Protein 3BOD (pdb70)

Organism: Mus musculus (NCBI:txid10090)

B-factor: mean 16.35, std 6.34, range [7.25, 46.88]

InterPro domains:
  IPR000152 EGF-type aspartate/asparagine hydroxylation site [PS00010] (698-709)
  IPR000742 EGF-like domain [PF00008] (687-714)
  IPR000742 EGF-like domain [PS50026] (219-256)
  IPR000742 EGF-like domain [PS50026] (683-720)
  IPR000742 EGF-like domain [PS50026] (1090-1127)
  IPR000742 EGF-like domain [SM00181] (216-256)
  IPR000742 EGF-like domain [SM00181] (686-720)
  IPR000742 EGF-like domain [SM00181] (1093-1127)
  IPR001791 Laminin G domain [PF02210] (58-191)
  IPR001791 Laminin G domain [PF02210] (312-452)
  IPR001791 Laminin G domain [PF02210] (515-659)
  IPR001791 Laminin G domain [PF02210] (753-883)
  IPR001791 Laminin G domain [PF02210] (940-1068)
  IPR001791 Laminin G domain [PF02210] (1163-1311)
  IPR001791 Laminin G domain [PS50025] (30-217)
  IPR001791 Laminin G domain [PS50025] (283-480)
  IPR001791 Laminin G domain [PS50025] (487-679)
  IPR001791 Laminin G domain [PS50025] (725-898)
  IPR001791 Laminin G domain [PS50025] (912-1087)
  IPR001791 Laminin G domain [PS50025] (1133-1331)

Structure (mmCIF, N/CA/C/O backbone):
data_3BOD
#
_entry.id   3BOD
#
_cell.length_a   44.997
_cell.length_b   49.137
_cell.length_c   63.556
_cell.angle_alpha   90.000
_cell.angle_beta   90.000
_cell.angle_gamma   90.000
#
_symmetry.space_group_name_H-M   'P 21 21 21'
#
loop_
_entity.id
_entity.type
_entity.pdbx_description
1 polymer Neurexin-1-alpha
2 non-polymer 'CALCIUM ION'
3 water water
#
loop_
_atom_site.group_PDB
_atom_site.id
_atom_site.type_symbol
_atom_site.label_atom_id
_atom_site.label_alt_id
_atom_site.label_comp_id
_atom_site.label_asym_id
_atom_site.label_entity_id
_atom_site.label_seq_id
_atom_site.pdbx_PDB_ins_code
_atom_site.Cartn_x
_atom_site.Cartn_y
_atom_site.Cartn_z
_atom_site.occupancy
_atom_site.B_iso_or_equiv
_atom_site.auth_seq_id
_atom_site.auth_comp_id
_atom_site.auth_asym_id
_atom_site.auth_atom_id
_atom_site.pdbx_PDB_model_num
ATOM 1 N N . ALA A 1 1 ? 4.566 -18.932 5.090 1.00 26.62 81 ALA A N 1
ATOM 2 C CA . ALA A 1 1 ? 5.234 -17.603 5.058 1.00 25.99 81 ALA A CA 1
ATOM 3 C C . ALA A 1 1 ? 5.288 -16.985 3.648 1.00 25.30 81 ALA A C 1
ATOM 4 O O . ALA A 1 1 ? 4.504 -17.377 2.782 1.00 25.26 81 ALA A O 1
ATOM 6 N N . PRO A 1 2 ? 6.205 -16.025 3.418 1.00 24.97 82 PRO A N 1
ATOM 7 C CA . PRO A 1 2 ? 6.137 -15.259 2.184 1.00 24.53 82 PRO A CA 1
ATOM 8 C C . PRO A 1 2 ? 6.397 -16.031 0.892 1.00 23.25 82 PRO A C 1
ATOM 9 O O . PRO A 1 2 ? 7.142 -17.013 0.875 1.00 22.96 82 PRO A O 1
ATOM 13 N N . LEU A 1 3 ? 5.759 -15.560 -0.168 1.00 21.92 83 LEU A N 1
ATOM 14 C CA . LEU A 1 3 ? 5.964 -16.051 -1.508 1.00 20.45 83 LEU A CA 1
ATOM 15 C C . LEU A 1 3 ? 6.410 -14.851 -2.326 1.00 19.15 83 LEU A C 1
ATOM 16 O O . LEU A 1 3 ? 5.745 -13.817 -2.302 1.00 19.77 83 LEU A O 1
ATOM 21 N N . GLY A 1 4 ? 7.542 -14.960 -3.020 1.00 17.08 84 GLY A N 1
ATOM 22 C CA . GLY A 1 4 ? 7.964 -13.888 -3.907 1.00 15.58 84 GLY A CA 1
ATOM 23 C C . GLY A 1 4 ? 8.795 -12.862 -3.163 1.00 14.46 84 GLY A C 1
ATOM 24 O O . GLY A 1 4 ? 9.403 -13.163 -2.135 1.00 14.93 84 GLY A O 1
ATOM 25 N N . SER A 1 5 ? 8.797 -11.642 -3.683 1.00 14.10 85 SER A N 1
ATOM 26 C CA . SER A 1 5 ? 9.750 -10.633 -3.244 1.00 12.92 85 SER A CA 1
ATOM 27 C C . SER A 1 5 ? 9.505 -10.218 -1.808 1.00 13.20 85 SER A C 1
ATOM 28 O O . SER A 1 5 ? 8.353 -10.104 -1.344 1.00 12.70 85 SER A O 1
ATOM 31 N N . THR A 1 6 ? 10.605 -10.012 -1.102 1.00 12.43 86 THR A N 1
ATOM 32 C CA . THR A 1 6 ? 10.573 -9.492 0.254 1.00 12.41 86 THR A CA 1
ATOM 33 C C . THR A 1 6 ? 11.518 -8.313 0.311 1.00 12.57 86 THR A C 1
ATOM 34 O O . THR A 1 6 ? 12.635 -8.372 -0.222 1.00 12.68 86 THR A O 1
ATOM 38 N N . TYR A 1 7 ? 11.074 -7.251 0.968 1.00 11.99 87 TYR A N 1
ATOM 39 C CA . TYR A 1 7 ? 11.927 -6.089 1.184 1.00 11.95 87 TYR A CA 1
ATOM 40 C C . TYR A 1 7 ? 12.200 -5.912 2.652 1.00 13.29 87 TYR A C 1
ATOM 41 O O . TYR A 1 7 ? 11.298 -6.049 3.472 1.00 14.13 87 TYR A O 1
ATOM 50 N N . ILE A 1 8 ? 13.459 -5.619 2.989 1.00 13.76 88 ILE A N 1
ATOM 51 C CA . ILE A 1 8 ? 13.796 -5.279 4.352 1.00 13.94 88 ILE A CA 1
ATOM 52 C C . ILE A 1 8 ? 13.918 -3.755 4.507 1.00 13.75 88 ILE A C 1
ATOM 53 O O . ILE A 1 8 ? 14.579 -3.085 3.695 1.00 13.75 88 ILE A O 1
ATOM 58 N N . PHE A 1 9 ? 13.273 -3.242 5.548 1.00 13.18 89 PHE A N 1
ATOM 59 C CA . PHE A 1 9 ? 13.261 -1.828 5.894 1.00 13.40 89 PHE A CA 1
ATOM 60 C C . PHE A 1 9 ? 14.059 -1.652 7.169 1.00 14.96 89 PHE A C 1
ATOM 61 O O . PHE A 1 9 ? 13.731 -2.204 8.227 1.00 14.34 89 PHE A O 1
ATOM 69 N N . SER A 1 10 ? 15.134 -0.880 7.054 1.00 17.00 90 SER A N 1
ATOM 70 C CA . SER A 1 10 ? 16.089 -0.759 8.142 1.00 19.83 90 SER A CA 1
ATOM 71 C C . SER A 1 10 ? 15.924 0.576 8.868 1.00 20.12 90 SER A C 1
ATOM 72 O O . SER A 1 10 ? 15.201 1.460 8.402 1.00 20.95 90 SER A O 1
ATOM 75 N N . LYS A 1 11 ? 16.588 0.715 10.013 1.00 20.78 91 LYS A N 1
ATOM 76 C CA . LYS A 1 11 ? 16.484 1.899 10.855 1.00 20.36 91 LYS A CA 1
ATOM 77 C C . LYS A 1 11 ? 16.657 3.187 10.048 1.00 19.82 91 LYS A C 1
ATOM 78 O O . LYS A 1 11 ? 17.553 3.296 9.217 1.00 18.47 91 LYS A O 1
ATOM 84 N N . GLY A 1 12 ? 15.767 4.141 10.303 1.00 18.79 92 GLY A N 1
ATOM 85 C CA . GLY A 1 12 ? 15.766 5.429 9.629 1.00 18.88 92 GLY A CA 1
ATOM 86 C C . GLY A 1 12 ? 14.655 5.473 8.609 1.00 18.48 92 GLY A C 1
ATOM 87 O O . GLY A 1 12 ? 14.060 6.531 8.358 1.00 19.30 92 GLY A O 1
ATOM 88 N N . GLY A 1 13 ? 14.388 4.320 8.007 1.00 17.97 93 GLY A N 1
ATOM 89 C CA . GLY A 1 13 ? 13.222 4.179 7.141 1.00 17.05 93 GLY A CA 1
ATOM 90 C C . GLY A 1 13 ? 13.536 4.239 5.667 1.00 15.87 93 GLY A C 1
ATOM 91 O O . GLY A 1 13 ? 14.595 4.707 5.254 1.00 16.95 93 GLY A O 1
ATOM 92 N N . GLY A 1 14 ? 12.603 3.734 4.877 1.00 14.75 94 GLY A N 1
ATOM 93 C CA . GLY A 1 14 ? 12.643 3.825 3.418 1.00 13.67 94 GLY A CA 1
ATOM 94 C C . GLY A 1 14 ? 11.210 3.796 2.939 1.00 14.14 94 GLY A C 1
ATOM 95 O O . GLY A 1 14 ? 10.296 3.680 3.741 1.00 14.66 94 GLY A O 1
ATOM 96 N N . GLN A 1 15 ? 11.011 3.895 1.630 1.00 13.37 95 GLN A N 1
ATOM 97 C CA . GLN A 1 15 ? 9.664 3.961 1.094 1.00 13.33 95 GLN A CA 1
ATOM 98 C C . GLN A 1 15 ? 9.724 3.475 -0.342 1.00 12.89 95 GLN A C 1
ATOM 99 O O . GLN A 1 15 ? 10.606 3.880 -1.100 1.00 13.71 95 GLN A O 1
ATOM 105 N N . ILE A 1 16 ? 8.822 2.569 -0.688 1.00 11.93 96 ILE A N 1
ATOM 106 C CA . ILE A 1 16 ? 8.598 2.197 -2.080 1.00 10.64 96 ILE A CA 1
ATOM 107 C C . ILE A 1 16 ? 7.303 2.856 -2.498 1.00 10.71 96 ILE A C 1
ATOM 108 O O . ILE A 1 16 ? 6.311 2.792 -1.756 1.00 10.38 96 ILE A O 1
ATOM 113 N N . THR A 1 17 ? 7.309 3.490 -3.673 1.00 10.81 97 THR A N 1
ATOM 114 C CA . THR A 1 17 ? 6.114 4.133 -4.198 1.00 11.07 97 THR A CA 1
ATOM 115 C C . THR A 1 17 ? 5.741 3.554 -5.560 1.00 11.06 97 THR A C 1
ATOM 116 O O . THR A 1 17 ? 6.569 3.500 -6.471 1.00 11.65 97 THR A O 1
ATOM 120 N N . TYR A 1 18 ? 4.486 3.141 -5.690 1.00 10.16 98 TYR A N 1
ATOM 121 C CA . TYR A 1 18 ? 3.914 2.842 -6.993 1.00 11.13 98 TYR A CA 1
ATOM 122 C C . TYR A 1 18 ? 3.053 4.025 -7.391 1.00 11.13 98 TYR A C 1
ATOM 123 O O . TYR A 1 18 ? 2.151 4.424 -6.625 1.00 11.04 98 TYR A O 1
ATOM 132 N N . LYS A 1 19 ? 3.295 4.589 -8.576 1.00 11.16 99 LYS A N 1
ATOM 133 C CA . LYS A 1 19 ? 2.526 5.740 -9.017 1.00 10.54 99 LYS A CA 1
ATOM 134 C C . LYS A 1 19 ? 1.769 5.413 -10.305 1.00 10.81 99 LYS A C 1
ATOM 135 O O . LYS A 1 19 ? 2.380 5.091 -11.320 1.00 10.77 99 LYS A O 1
ATOM 141 N N . TRP A 1 20 ? 0.438 5.432 -10.276 1.00 10.82 100 TRP A N 1
ATOM 142 C CA . TRP A 1 20 ? -0.299 5.148 -11.523 1.00 11.67 100 TRP A CA 1
ATOM 143 C C . TRP A 1 20 ? -0.070 6.236 -12.570 1.00 12.24 100 TRP A C 1
ATOM 144 O O . TRP A 1 20 ? 0.229 7.367 -12.221 1.00 12.24 100 TRP A O 1
ATOM 155 N N . PRO A 1 21 ? -0.218 5.896 -13.870 1.00 13.23 101 PRO A N 1
ATOM 156 C CA . PRO A 1 21 ? -0.154 6.932 -14.899 1.00 14.09 101 PRO A CA 1
ATOM 157 C C . PRO A 1 21 ? -1.221 7.986 -14.605 1.00 14.31 101 PRO A C 1
ATOM 158 O O . PRO A 1 21 ? -2.351 7.628 -14.259 1.00 14.93 101 PRO A O 1
ATOM 162 N N . PRO A 1 22 ? -0.886 9.284 -14.750 1.00 15.36 102 PRO A N 1
ATOM 163 C CA . PRO A 1 22 ? -1.846 10.293 -14.305 1.00 15.32 102 PRO A CA 1
ATOM 164 C C . PRO A 1 22 ? -3.155 10.282 -15.077 1.00 15.32 102 PRO A C 1
ATOM 165 O O . PRO A 1 22 ? -4.174 10.71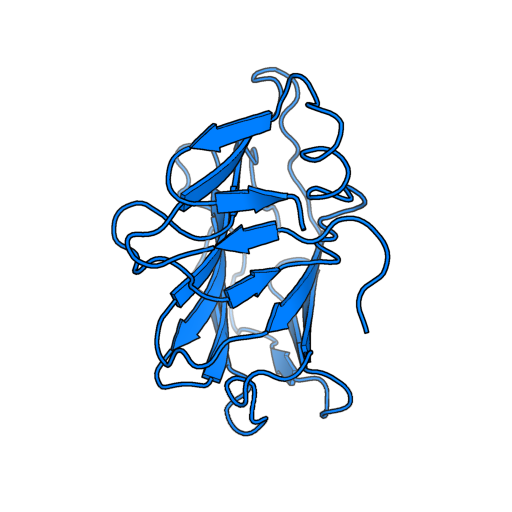7 -14.542 1.00 15.29 102 PRO A O 1
ATOM 169 N N . ASN A 1 23 ? -3.131 9.767 -16.308 1.00 15.01 103 ASN A N 1
ATOM 170 C CA . ASN A 1 23 ? -4.354 9.695 -17.113 1.00 14.86 103 ASN A CA 1
ATOM 171 C C . ASN A 1 23 ? -4.968 8.316 -17.110 1.00 14.74 103 ASN A C 1
ATOM 172 O O . ASN A 1 23 ? -5.829 8.011 -17.941 1.00 14.34 103 ASN A O 1
ATOM 177 N N . ASP A 1 24 ? -4.557 7.486 -16.146 1.00 13.83 104 ASP A N 1
ATOM 178 C CA . ASP A 1 24 ? -5.140 6.151 -16.021 1.00 13.77 104 ASP A CA 1
ATOM 179 C C . ASP A 1 24 ? -5.190 5.705 -14.550 1.00 13.13 104 ASP A C 1
ATOM 180 O O . ASP A 1 24 ? -4.801 4.565 -14.213 1.00 14.3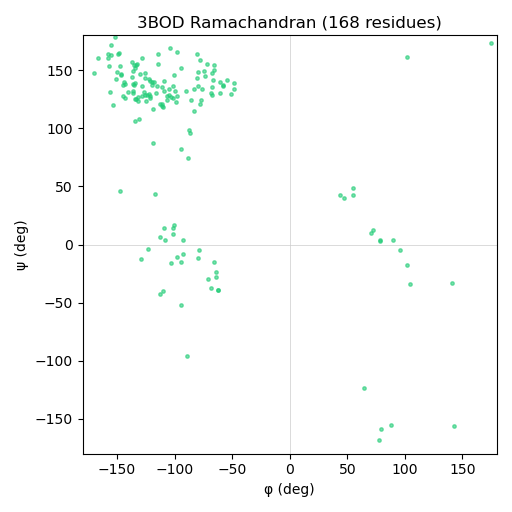3 104 ASP A O 1
ATOM 185 N N . ARG A 1 25 ? -5.651 6.613 -13.688 1.00 12.65 105 ARG A N 1
ATOM 186 C CA . ARG A 1 25 ? -5.783 6.314 -12.261 1.00 12.30 105 ARG A CA 1
ATOM 187 C C . ARG A 1 25 ? -7.089 5.586 -11.995 1.00 12.97 105 ARG A C 1
ATOM 188 O O . ARG A 1 25 ? -8.137 6.033 -12.474 1.00 13.55 105 ARG A O 1
ATOM 196 N N . PRO A 1 26 ? -7.045 4.496 -11.190 1.00 12.51 106 PRO A N 1
ATOM 197 C CA . PRO A 1 26 ? -8.279 3.752 -10.930 1.00 12.57 106 PRO A CA 1
ATOM 198 C C . PRO A 1 26 ? -9.181 4.390 -9.869 1.00 12.68 106 PRO A C 1
ATOM 199 O O . PRO A 1 26 ? -8.686 5.050 -8.961 1.00 11.48 106 PRO A O 1
ATOM 203 N N . SER A 1 27 ? -10.497 4.214 -10.021 1.00 12.91 107 SER A N 1
ATOM 204 C CA . SER A 1 27 ? -11.483 4.571 -8.992 1.00 13.24 107 SER A CA 1
ATOM 205 C C . SER A 1 27 ? -12.284 3.286 -8.788 1.00 13.75 107 SER A C 1
ATOM 206 O O . SER A 1 27 ? -12.665 2.625 -9.759 1.00 15.00 107 SER A O 1
ATOM 209 N N . THR A 1 28 ? -12.482 2.877 -7.536 1.00 12.24 108 THR A N 1
ATOM 210 C CA . THR A 1 28 ? -13.012 1.538 -7.292 1.00 11.76 108 THR A CA 1
ATOM 211 C C . THR A 1 28 ? -14.181 1.594 -6.328 1.00 11.65 108 THR A C 1
ATOM 212 O O . THR A 1 28 ? -14.198 2.428 -5.421 1.00 11.27 108 THR A O 1
ATOM 216 N N . ARG A 1 29 ? -15.144 0.693 -6.520 1.00 11.67 109 ARG A N 1
ATOM 217 C CA . ARG A 1 29 ? -16.289 0.580 -5.612 1.00 13.27 109 ARG A CA 1
ATOM 218 C C . ARG A 1 29 ? -16.014 -0.488 -4.546 1.00 12.69 109 ARG A C 1
ATOM 219 O O . ARG A 1 29 ? -16.711 -0.553 -3.522 1.00 13.94 109 ARG A O 1
ATOM 227 N N . ALA A 1 30 ? -14.991 -1.306 -4.793 1.00 12.55 110 ALA A N 1
ATOM 228 C CA . ALA A 1 30 ? -14.560 -2.340 -3.846 1.00 12.26 110 ALA A CA 1
ATOM 229 C C . ALA A 1 30 ? -13.055 -2.522 -3.925 1.00 12.23 110 ALA A C 1
ATOM 230 O O . ALA A 1 30 ? -12.447 -2.403 -5.005 1.00 11.59 110 ALA A O 1
ATOM 232 N N . ASP A 1 31 ? -12.448 -2.827 -2.775 1.00 10.80 111 ASP A N 1
ATOM 233 C CA . ASP A 1 31 ? -10.997 -2.959 -2.710 1.00 11.30 111 ASP A CA 1
ATOM 234 C C . ASP A 1 31 ? -10.609 -4.213 -1.942 1.00 10.47 111 ASP A C 1
ATOM 235 O O . ASP A 1 31 ? -11.343 -4.676 -1.068 1.00 10.65 111 ASP A O 1
ATOM 240 N N . ARG A 1 32 ? -9.447 -4.747 -2.288 1.00 10.70 112 ARG A N 1
ATOM 241 C CA . ARG A 1 32 ? -8.823 -5.805 -1.506 1.00 11.12 112 ARG A CA 1
ATOM 242 C C . ARG A 1 32 ? -7.366 -5.436 -1.336 1.00 11.42 112 ARG A C 1
ATOM 243 O O . ARG A 1 32 ? -6.661 -5.200 -2.327 1.00 10.39 112 ARG A O 1
ATOM 251 N N . LEU A 1 33 ? -6.925 -5.393 -0.081 1.00 10.36 113 LEU A N 1
ATOM 252 C CA . LEU A 1 33 ? -5.528 -5.083 0.249 1.00 10.75 113 LEU A CA 1
ATOM 253 C C . LEU A 1 33 ? -5.017 -6.120 1.238 1.00 11.06 113 LEU A C 1
ATOM 254 O O . LEU A 1 33 ? -5.610 -6.303 2.302 1.00 11.56 113 LEU A O 1
ATOM 259 N N . ALA A 1 34 ? -3.889 -6.757 0.930 1.00 9.90 114 ALA A N 1
ATOM 260 C CA . ALA A 1 34 ? -3.289 -7.702 1.872 1.00 9.74 114 ALA A CA 1
ATOM 261 C C . ALA A 1 34 ? -1.801 -7.449 1.898 1.00 9.79 114 ALA A C 1
ATOM 262 O O . ALA A 1 34 ? -1.243 -7.022 0.901 1.00 9.96 114 ALA A O 1
ATOM 264 N N . ILE A 1 35 ? -1.161 -7.696 3.035 1.00 9.81 115 ILE A N 1
ATOM 265 C CA . ILE A 1 35 ? 0.312 -7.667 3.066 1.00 9.60 115 ILE A CA 1
ATOM 266 C C . ILE A 1 35 ? 0.821 -8.632 4.128 1.00 9.75 115 ILE A C 1
ATOM 267 O O . ILE A 1 35 ? 0.156 -8.861 5.146 1.00 9.41 115 ILE A O 1
ATOM 272 N N . GLY A 1 36 ? 1.990 -9.202 3.865 1.00 9.15 116 GLY A N 1
ATOM 273 C CA . GLY A 1 36 ? 2.708 -10.014 4.840 1.00 9.49 116 GLY A CA 1
ATOM 274 C C . GLY A 1 36 ? 3.823 -9.183 5.470 1.00 10.29 116 GLY A C 1
ATOM 275 O O . GLY A 1 36 ? 4.446 -8.339 4.813 1.00 9.53 116 GLY A O 1
ATOM 276 N N . PHE A 1 37 ? 4.100 -9.423 6.735 1.00 10.33 117 PHE A N 1
ATOM 277 C CA . PHE A 1 37 ? 5.092 -8.589 7.409 1.00 10.87 117 PHE A CA 1
ATOM 278 C C . PHE A 1 37 ? 5.708 -9.279 8.615 1.00 11.31 117 PHE A C 1
ATOM 279 O O . PHE A 1 37 ? 5.085 -10.142 9.211 1.00 12.30 117 PHE A O 1
ATOM 287 N N . SER A 1 38 ? 6.939 -8.885 8.954 1.00 11.87 118 SER A N 1
ATOM 288 C CA . SER A 1 38 ? 7.518 -9.255 10.244 1.00 12.24 118 SER A CA 1
ATOM 289 C C . SER A 1 38 ? 8.167 -8.022 10.838 1.00 11.84 118 SER A C 1
ATOM 290 O O . SER A 1 38 ? 8.802 -7.240 10.121 1.00 12.62 118 SER A O 1
ATOM 293 N N . THR A 1 39 ? 8.001 -7.829 12.139 1.00 12.12 119 THR A N 1
ATOM 294 C CA . THR A 1 39 ? 8.481 -6.607 12.774 1.00 12.60 119 THR A CA 1
ATOM 295 C C . THR A 1 39 ? 8.467 -6.770 14.289 1.00 13.41 119 THR A C 1
ATOM 296 O O . THR A 1 39 ? 7.785 -7.660 14.809 1.00 13.60 119 THR A O 1
ATOM 300 N N . VAL A 1 40 ? 9.234 -5.922 14.989 1.00 13.10 120 VAL A N 1
ATOM 301 C CA . VAL A 1 40 ? 9.097 -5.816 16.452 1.00 13.69 120 VAL A CA 1
ATOM 302 C C . VAL A 1 40 ? 8.533 -4.465 16.884 1.00 13.76 120 VAL A C 1
ATOM 303 O O . VAL A 1 40 ? 8.427 -4.179 18.068 1.00 13.94 120 VAL A O 1
ATOM 307 N N . GLN A 1 41 ? 8.126 -3.659 15.914 1.00 13.15 121 GLN A N 1
ATOM 308 C CA . GLN A 1 41 ? 7.651 -2.308 16.195 1.00 13.45 121 GLN A CA 1
ATOM 309 C C . GLN A 1 41 ? 6.284 -2.204 16.868 1.00 13.89 121 GLN A C 1
ATOM 310 O O . GLN A 1 41 ? 5.429 -3.105 16.759 1.00 14.65 121 GLN A O 1
ATOM 316 N N . LYS A 1 42 ? 6.085 -1.091 17.574 1.00 13.38 122 LYS A N 1
ATOM 317 C CA . LYS A 1 42 ? 4.785 -0.772 18.130 1.00 14.44 122 LYS A CA 1
ATOM 318 C C . LYS A 1 42 ? 4.031 0.294 17.337 1.00 13.23 122 LYS A C 1
ATOM 319 O O . LYS A 1 42 ? 2.842 0.470 17.538 1.00 13.22 122 LYS A O 1
ATOM 325 N N . GLU A 1 43 ? 4.730 1.029 16.473 1.00 13.72 123 GLU A N 1
ATOM 326 C CA . GLU A 1 43 ? 4.108 2.091 15.665 1.00 13.90 123 GLU A CA 1
ATOM 327 C C . GLU A 1 43 ? 4.784 2.110 14.314 1.00 13.47 123 GLU A C 1
ATOM 328 O O . GLU A 1 43 ? 6.014 2.165 14.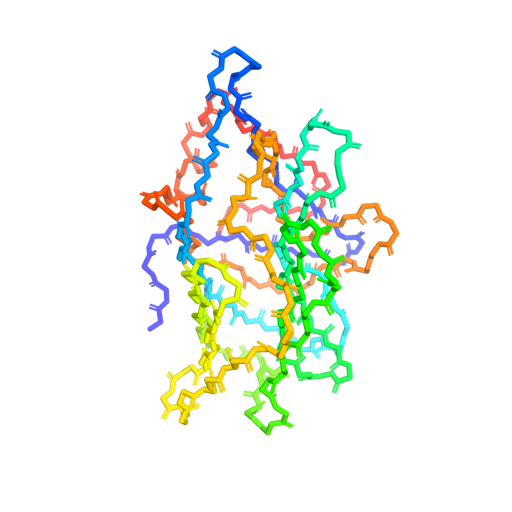232 1.00 13.93 123 GLU A O 1
ATOM 334 N N . ALA A 1 44 ? 4.000 2.051 13.242 1.00 12.53 124 ALA A N 1
ATOM 335 C CA . ALA A 1 44 ? 4.582 2.043 11.893 1.00 11.57 124 ALA A CA 1
ATOM 336 C C . ALA A 1 44 ? 3.481 2.221 10.868 1.00 11.74 124 ALA A C 1
ATOM 337 O O . ALA A 1 44 ? 2.360 1.786 11.088 1.00 12.35 124 ALA A O 1
ATOM 339 N N . VAL A 1 45 ? 3.795 2.869 9.755 1.00 11.77 125 VAL A N 1
ATOM 340 C CA . VAL A 1 45 ? 2.891 2.825 8.601 1.00 12.01 125 VAL A CA 1
ATOM 341 C C . VAL A 1 45 ? 3.418 1.765 7.652 1.00 11.59 125 VAL A C 1
ATOM 342 O O . VAL A 1 45 ? 4.596 1.788 7.295 1.00 11.94 125 VAL A O 1
ATOM 346 N N . LEU A 1 46 ? 2.552 0.827 7.257 1.00 11.04 126 LEU A N 1
ATOM 347 C CA . LEU A 1 46 ? 2.951 -0.226 6.338 1.00 10.29 126 LEU A CA 1
ATOM 348 C C . LEU A 1 46 ? 2.625 0.124 4.884 1.00 10.36 126 LEU A C 1
ATOM 349 O O . LEU A 1 46 ? 3.484 0.029 4.029 1.00 10.40 126 LEU A O 1
ATOM 354 N N . VAL A 1 47 ? 1.378 0.508 4.627 1.00 10.26 127 VAL A N 1
ATOM 355 C CA . VAL A 1 47 ? 0.924 0.805 3.273 1.00 10.69 127 VAL A CA 1
ATOM 356 C C . VAL A 1 47 ? -0.070 1.942 3.314 1.00 10.71 127 VAL A C 1
ATOM 357 O O . VAL A 1 47 ? -0.959 1.959 4.175 1.00 11.20 127 VAL A O 1
ATOM 361 N N . ARG A 1 48 ? 0.040 2.877 2.380 1.00 9.70 128 ARG A N 1
ATOM 362 C CA . ARG A 1 48 ? -1.017 3.879 2.229 1.00 10.24 128 ARG A CA 1
ATOM 363 C C . ARG A 1 48 ? -1.276 4.183 0.771 1.00 10.03 128 ARG A C 1
ATOM 364 O O . ARG A 1 48 ? -0.333 4.412 0.016 1.00 10.57 128 ARG A O 1
ATOM 372 N N . VAL A 1 49 ? -2.552 4.158 0.407 1.00 9.44 129 VAL A N 1
ATOM 373 C CA . VAL A 1 49 ? -2.947 4.503 -0.953 1.00 10.06 129 VAL A CA 1
ATOM 374 C C . VAL A 1 49 ? -3.595 5.881 -0.837 1.00 9.79 129 VAL A C 1
ATOM 375 O O . VAL A 1 49 ? -4.529 6.058 -0.034 1.00 9.78 129 VAL A O 1
ATOM 379 N N . ASP A 1 50 ? -3.081 6.850 -1.603 1.00 11.12 130 ASP A N 1
ATOM 380 C CA . ASP A 1 50 ? -3.609 8.211 -1.636 1.00 12.65 130 ASP A CA 1
ATOM 381 C C . ASP A 1 50 ? -4.202 8.559 -2.990 1.00 13.84 130 ASP A C 1
ATOM 382 O O . ASP A 1 50 ? -3.834 7.973 -4.001 1.00 13.61 130 ASP A O 1
ATOM 387 N N . SER A 1 51 ? -5.119 9.519 -2.979 1.00 15.32 131 SER A N 1
ATOM 388 C CA A SER A 1 51 ? -5.808 9.938 -4.193 0.50 16.18 131 SER A CA 1
ATOM 389 C CA B SER A 1 51 ? -5.822 9.943 -4.183 0.50 16.32 131 SER A CA 1
ATOM 390 C C . SER A 1 51 ? -5.281 11.273 -4.707 1.00 17.73 131 SER A C 1
ATOM 391 O O . SER A 1 51 ? -4.605 12.018 -3.984 1.00 19.14 131 SER A O 1
ATOM 396 N N . SER A 1 52 ? -5.581 11.578 -5.964 1.00 19.19 132 SER A N 1
ATOM 397 C CA . SER A 1 52 ? -5.231 12.865 -6.544 1.00 22.38 132 SER A CA 1
ATOM 398 C C . SER A 1 52 ? -6.481 13.735 -6.739 1.00 23.31 132 SER A C 1
ATOM 399 O O . SER A 1 52 ? -6.379 14.858 -7.263 1.00 24.49 132 SER A O 1
ATOM 402 N N . SER A 1 53 ? -7.642 13.242 -6.299 1.00 24.28 133 SER A N 1
ATOM 403 C CA . SER A 1 53 ? -8.934 13.860 -6.636 1.00 25.48 133 SER A CA 1
ATOM 404 C C . SER A 1 53 ? -9.307 15.102 -5.823 1.00 25.69 133 SER A C 1
ATOM 405 O O . SER A 1 53 ? -10.343 15.726 -6.091 1.00 26.40 133 SER A O 1
ATOM 408 N N . GLY A 1 54 ? -8.485 15.449 -4.832 1.00 25.23 134 GLY A N 1
ATOM 409 C CA . GLY A 1 54 ? -8.744 16.617 -3.978 1.00 24.11 134 GLY A CA 1
ATOM 410 C C . GLY A 1 54 ? -9.932 16.389 -3.054 1.00 24.14 134 GLY A C 1
ATOM 411 O O . GLY A 1 54 ? -10.411 17.330 -2.410 1.00 25.36 134 GLY A O 1
ATOM 412 N N . LEU A 1 55 ? -10.412 15.143 -2.991 1.00 22.19 135 LEU A N 1
ATOM 413 C CA . LEU A 1 55 ? -11.519 14.763 -2.096 1.00 21.09 135 LEU A CA 1
ATOM 414 C C . LEU A 1 55 ? -10.992 14.135 -0.805 1.00 19.57 135 LEU A C 1
ATOM 415 O O . LEU A 1 55 ? -11.754 13.935 0.136 1.00 17.91 135 LEU A O 1
ATOM 420 N N . GLY A 1 56 ? -9.690 13.826 -0.765 1.00 18.68 136 GLY A N 1
ATOM 421 C CA . GLY A 1 56 ? -9.064 13.383 0.476 1.00 17.45 136 GLY A CA 1
ATOM 422 C C . GLY A 1 56 ? -9.099 11.869 0.691 1.00 15.55 136 GLY A C 1
ATOM 423 O O . GLY A 1 56 ? -8.655 11.380 1.736 1.00 15.77 136 GLY A O 1
ATOM 424 N N . ASP A 1 57 ? -9.612 11.122 -0.284 1.00 14.30 137 ASP A N 1
ATOM 425 C CA . ASP A 1 57 ? -9.784 9.661 -0.106 1.00 12.83 137 ASP A CA 1
ATOM 426 C C . ASP A 1 57 ? -8.440 9.001 0.157 1.00 11.69 137 ASP A C 1
ATOM 427 O O . ASP A 1 57 ? -7.451 9.344 -0.499 1.00 11.25 137 ASP A O 1
ATOM 432 N N . TYR A 1 58 ? -8.423 8.024 1.072 1.00 10.59 138 TYR A N 1
ATOM 433 C CA . TYR A 1 58 ? -7.191 7.289 1.385 1.00 10.49 138 TYR A CA 1
ATOM 434 C C . TYR A 1 58 ? -7.487 5.936 2.003 1.00 9.80 138 TYR A C 1
ATOM 435 O O . TYR A 1 58 ? -8.603 5.682 2.485 1.00 8.19 138 TYR A O 1
ATOM 444 N N . LEU A 1 59 ? -6.467 5.070 2.011 1.00 8.94 139 LEU A N 1
ATOM 445 C CA . LEU A 1 59 ? -6.555 3.762 2.634 1.00 9.25 139 LEU A CA 1
ATOM 446 C C . LEU A 1 59 ? -5.180 3.511 3.266 1.00 8.96 139 LEU A C 1
ATOM 447 O O . LEU A 1 59 ? -4.166 3.641 2.586 1.00 9.03 139 LEU A O 1
ATOM 452 N N . GLU A 1 60 ? -5.136 3.203 4.568 1.00 9.14 140 GLU A N 1
ATOM 453 C CA . GLU A 1 60 ? -3.852 3.001 5.242 1.00 10.13 140 GLU A CA 1
ATOM 454 C C . GLU A 1 60 ? -3.849 1.768 6.169 1.00 9.88 140 GLU A C 1
ATOM 455 O O . GLU A 1 60 ? -4.759 1.598 6.985 1.00 8.45 140 GLU A O 1
ATOM 461 N N . LEU A 1 61 ? -2.814 0.944 6.048 1.00 9.68 141 LEU A N 1
ATOM 462 C CA . LEU A 1 61 ? -2.571 -0.157 6.995 1.00 9.92 141 LEU A CA 1
ATOM 463 C C . LEU A 1 61 ? -1.419 0.288 7.877 1.00 9.90 141 LEU A C 1
ATOM 464 O O . LEU A 1 61 ? -0.397 0.716 7.364 1.00 9.67 141 LEU A O 1
ATOM 469 N N . HIS A 1 62 ? -1.592 0.202 9.194 1.00 9.52 142 HIS A N 1
ATOM 470 C CA . HIS A 1 62 ? -0.571 0.703 10.105 1.00 10.96 142 HIS A CA 1
ATOM 471 C C . HIS A 1 62 ? -0.567 -0.098 11.397 1.00 11.11 142 HIS A C 1
ATOM 472 O O . HIS A 1 62 ? -1.531 -0.821 11.700 1.00 10.96 142 HIS A O 1
ATOM 479 N N . ILE A 1 63 ? 0.517 0.041 12.147 1.00 11.21 143 ILE A N 1
ATOM 480 C CA . ILE A 1 63 ? 0.592 -0.583 13.476 1.00 10.96 143 ILE A CA 1
ATOM 481 C C . ILE A 1 63 ? 0.516 0.566 14.450 1.00 12.00 143 ILE A C 1
ATOM 482 O O . ILE A 1 63 ? 1.193 1.581 14.267 1.00 11.84 143 ILE A O 1
ATOM 487 N N . HIS A 1 64 ? -0.346 0.413 15.451 1.00 13.40 144 HIS A N 1
ATOM 488 C CA . HIS A 1 64 ? -0.513 1.414 16.508 1.00 14.86 144 HIS A CA 1
ATOM 489 C C . HIS A 1 64 ? -0.584 0.709 17.851 1.00 15.57 144 HIS A C 1
ATOM 490 O O . HIS A 1 64 ? -1.320 -0.261 18.003 1.00 14.27 144 HIS A O 1
ATOM 497 N N . GLN A 1 65 ? 0.213 1.185 18.819 1.00 16.36 145 GLN A N 1
ATOM 498 C CA . GLN A 1 65 ? 0.342 0.520 20.131 1.00 17.65 145 GLN A CA 1
ATOM 499 C C . GLN A 1 65 ? 0.479 -1.007 19.977 1.00 16.42 145 GLN A C 1
ATOM 500 O O . GLN A 1 65 ? -0.138 -1.795 20.706 1.00 16.44 145 GLN A O 1
ATOM 506 N N . GLY A 1 66 ? 1.293 -1.411 19.000 1.00 14.57 146 GLY A N 1
ATOM 507 C CA . GLY A 1 66 ? 1.603 -2.806 18.765 1.00 13.65 146 GLY A CA 1
ATOM 508 C C . GLY A 1 66 ? 0.560 -3.648 18.040 1.00 12.98 146 GLY A C 1
ATOM 509 O O . GLY A 1 66 ? 0.745 -4.859 17.880 1.00 13.72 146 GLY A O 1
ATOM 510 N N . LYS A 1 67 ? -0.525 -3.019 17.610 1.00 11.25 147 LYS A N 1
ATOM 511 C CA . LYS A 1 67 ? -1.606 -3.742 16.925 1.00 11.09 147 LYS A CA 1
ATOM 512 C C . LYS A 1 67 ? -1.867 -3.261 15.500 1.00 10.62 147 LYS A C 1
ATOM 513 O O . LYS A 1 67 ? -1.827 -2.073 15.226 1.00 10.36 147 LYS A O 1
ATOM 519 N N . ILE A 1 68 ? -2.121 -4.208 14.607 1.00 9.93 148 ILE A N 1
ATOM 520 C CA . ILE A 1 68 ? -2.306 -3.865 13.193 1.00 11.34 148 ILE A CA 1
ATOM 521 C C . ILE A 1 68 ? -3.747 -3.367 13.035 1.00 11.56 148 ILE A C 1
ATOM 522 O O . ILE A 1 68 ? -4.667 -3.855 13.694 1.00 11.31 148 ILE A O 1
ATOM 527 N N . GLY A 1 69 ? -3.931 -2.372 12.166 1.00 10.88 149 GLY A N 1
ATOM 528 C CA . GLY A 1 69 ? -5.252 -1.827 11.920 1.00 10.93 149 GLY A CA 1
ATOM 529 C C . GLY A 1 69 ? -5.308 -1.189 10.550 1.00 11.03 149 GLY A C 1
ATOM 530 O O . GLY A 1 69 ? -4.277 -0.989 9.891 1.00 10.05 149 GLY A O 1
ATOM 531 N N . VAL A 1 70 ? -6.518 -0.811 10.159 1.00 10.92 150 VAL A N 1
ATOM 532 C CA . VAL A 1 70 ? -6.722 -0.098 8.894 1.00 11.32 150 VAL A CA 1
ATOM 533 C C . VAL A 1 70 ? -7.482 1.190 9.202 1.00 11.78 150 VAL A C 1
ATOM 534 O O . VAL A 1 70 ? -8.261 1.251 10.166 1.00 11.86 150 VAL A O 1
ATOM 538 N N . LYS A 1 71 ? -7.208 2.234 8.435 1.00 10.43 151 LYS A N 1
ATOM 539 C CA . LYS A 1 71 ? -8.071 3.419 8.482 1.00 10.23 151 LYS A CA 1
ATOM 540 C C . LYS A 1 71 ? -8.274 3.825 7.044 1.00 9.98 151 LYS A C 1
ATOM 541 O O . LYS A 1 71 ? -7.352 3.718 6.236 1.00 10.54 151 LYS A O 1
ATOM 547 N N . PHE A 1 72 ? -9.500 4.197 6.707 1.00 9.47 152 PHE A N 1
ATOM 548 C CA . PHE A 1 72 ? -9.771 4.627 5.354 1.00 9.66 152 PHE A CA 1
ATOM 549 C C . PHE A 1 72 ? -10.867 5.665 5.332 1.00 10.33 152 PHE A C 1
ATOM 550 O O . PHE A 1 72 ? -11.605 5.831 6.300 1.00 10.94 152 PHE A O 1
ATOM 558 N N . ASN A 1 73 ? -10.982 6.340 4.206 1.00 10.31 153 ASN A N 1
ATOM 559 C CA . ASN A 1 73 ? -12.004 7.353 4.013 1.00 11.59 153 ASN A CA 1
ATOM 560 C C . ASN A 1 73 ? -12.238 7.380 2.527 1.00 11.88 153 ASN A C 1
ATOM 561 O O . ASN A 1 73 ? -11.293 7.626 1.736 1.00 12.46 153 ASN A O 1
ATOM 566 N N . VAL A 1 74 ? -13.477 7.098 2.134 1.00 11.11 154 VAL A N 1
ATOM 567 C CA . VAL A 1 74 ? -13.824 7.158 0.717 1.00 13.06 154 VAL A CA 1
ATOM 568 C C . VAL A 1 74 ? -14.733 8.363 0.414 1.00 13.78 154 VAL A C 1
ATOM 569 O O . VAL A 1 74 ? -15.334 8.438 -0.659 1.00 12.59 154 VAL A O 1
ATOM 573 N N . GLY A 1 75 ? -14.814 9.285 1.374 1.00 15.02 155 GLY A N 1
ATOM 574 C CA . GLY A 1 75 ? -15.546 10.553 1.182 1.00 17.36 155 GLY A CA 1
ATOM 575 C C . GLY A 1 75 ? -16.344 11.044 2.374 1.00 19.10 155 GLY A C 1
ATOM 576 O O . GLY A 1 75 ? -16.496 12.251 2.557 1.00 20.34 155 GLY A O 1
ATOM 577 N N . THR A 1 76 ? -16.886 10.120 3.162 1.00 19.54 156 THR A N 1
ATOM 578 C CA . THR A 1 76 ? -17.747 10.478 4.282 1.00 21.97 156 THR A CA 1
ATOM 579 C C . THR A 1 76 ? -16.876 10.671 5.525 1.00 22.25 156 THR A C 1
ATOM 580 O O . THR A 1 76 ? -16.281 11.735 5.711 1.00 23.41 156 THR A O 1
ATOM 584 N N . ASP A 1 77 ? -16.770 9.633 6.338 1.00 22.20 157 ASP A N 1
ATOM 585 C CA . ASP A 1 77 ? -16.028 9.723 7.564 1.00 21.89 157 ASP A CA 1
ATOM 586 C C . ASP A 1 77 ? -14.815 8.810 7.501 1.00 20.99 157 ASP A C 1
ATOM 587 O O . ASP A 1 77 ? -14.710 7.948 6.628 1.00 18.47 157 ASP A O 1
ATOM 592 N N . ASP A 1 78 ? -13.885 9.038 8.419 1.00 19.70 158 ASP A N 1
ATOM 593 C CA . ASP A 1 78 ? -12.748 8.147 8.590 1.00 19.90 158 ASP A CA 1
ATOM 594 C C . ASP A 1 78 ? -13.215 6.923 9.342 1.00 18.94 158 ASP A C 1
ATOM 595 O O . ASP A 1 78 ? -13.799 7.034 10.437 1.00 19.22 158 ASP A O 1
ATOM 600 N N . ILE A 1 79 ? -12.988 5.764 8.736 1.00 16.67 159 ILE A N 1
ATOM 601 C CA . ILE A 1 79 ? -13.355 4.481 9.335 1.00 16.20 159 ILE A CA 1
ATOM 602 C C . ILE A 1 79 ? -12.080 3.794 9.799 1.00 15.21 159 ILE A C 1
ATOM 603 O O . ILE A 1 79 ? -11.132 3.667 9.032 1.00 15.89 159 ILE A O 1
ATOM 608 N N . ALA A 1 80 ? -12.048 3.375 11.059 1.00 14.18 160 ALA A N 1
ATOM 609 C CA . ALA A 1 80 ? -10.867 2.735 11.617 1.00 14.31 160 ALA A CA 1
ATOM 610 C C . ALA A 1 80 ? -11.250 1.362 12.171 1.00 14.10 160 ALA A C 1
ATOM 611 O O . ALA A 1 80 ? -12.220 1.242 12.936 1.00 14.73 160 ALA A O 1
ATOM 613 N N . ILE A 1 81 ? -10.510 0.326 11.759 1.00 13.51 161 ILE A N 1
ATOM 614 C CA . ILE A 1 81 ? -10.720 -1.021 12.279 1.00 12.92 161 ILE A CA 1
ATOM 615 C C . ILE A 1 81 ? -9.390 -1.544 12.807 1.00 12.61 161 ILE A C 1
ATOM 616 O O . ILE A 1 81 ? -8.390 -1.496 12.107 1.00 12.42 161 ILE A O 1
ATOM 621 N N . GLU A 1 82 ? -9.384 -2.036 14.041 1.00 11.88 162 GLU A N 1
ATOM 622 C CA . GLU A 1 82 ? -8.148 -2.570 14.649 1.00 12.42 162 GLU A CA 1
ATOM 623 C C . GLU A 1 82 ? -8.326 -4.045 15.013 1.00 11.39 162 GLU A C 1
ATOM 624 O O . GLU A 1 82 ? -9.385 -4.429 15.536 1.00 11.44 162 GLU A O 1
ATOM 630 N N . GLU A 1 83 ? -7.312 -4.860 14.728 1.00 10.25 163 GLU A N 1
ATOM 631 C CA . GLU A 1 83 ? -7.197 -6.188 15.312 1.00 11.69 163 GLU A CA 1
ATOM 632 C C . GLU A 1 83 ? -6.466 -5.993 16.640 1.00 11.44 163 GLU A C 1
ATOM 633 O O . GLU A 1 83 ? -5.244 -5.929 16.696 1.00 11.69 163 GLU A O 1
ATOM 639 N N . SER A 1 84 ? -7.245 -5.882 17.709 1.00 12.01 164 SER A N 1
ATOM 640 C CA . SER A 1 84 ? -6.705 -5.455 18.984 1.00 13.11 164 SER A CA 1
ATOM 641 C C . SER A 1 84 ? -5.977 -6.540 19.795 1.00 13.48 164 SER A C 1
ATOM 642 O O . SER A 1 84 ? -5.303 -6.230 20.797 1.00 13.35 164 SER A O 1
ATOM 645 N N . ASN A 1 85 ? -6.104 -7.801 19.382 1.00 14.37 165 ASN A N 1
ATOM 646 C CA . ASN A 1 85 ? -5.528 -8.890 20.176 1.00 15.46 165 ASN A CA 1
ATOM 647 C C . ASN A 1 85 ? -4.358 -9.641 19.568 1.00 14.64 165 ASN A C 1
ATOM 648 O O . ASN A 1 85 ? -3.379 -9.943 20.253 1.00 15.24 165 ASN A O 1
ATOM 653 N N . ALA A 1 86 ? -4.452 -9.952 18.273 1.00 13.14 166 ALA A N 1
ATOM 654 C CA . ALA A 1 86 ? -3.406 -10.714 17.605 1.00 13.67 166 ALA A CA 1
ATOM 655 C C . ALA A 1 86 ? -2.037 -10.103 17.864 1.00 13.92 166 ALA A C 1
ATOM 656 O O . ALA A 1 86 ? -1.843 -8.899 17.698 1.00 12.44 166 ALA A O 1
ATOM 658 N N . ILE A 1 87 ? -1.087 -10.931 18.294 1.00 14.81 167 ILE A N 1
ATOM 659 C CA . ILE A 1 87 ? 0.298 -10.481 18.420 1.00 15.25 167 ILE A CA 1
ATOM 660 C C . ILE A 1 87 ? 0.910 -10.475 17.052 1.00 15.28 167 ILE A C 1
ATOM 661 O O . ILE A 1 87 ? 0.959 -11.516 16.361 1.00 14.97 167 ILE A O 1
ATOM 666 N N . ILE A 1 88 ? 1.361 -9.302 16.640 1.00 13.78 168 ILE A N 1
ATOM 667 C CA . ILE A 1 88 ? 1.890 -9.153 15.294 1.00 14.27 168 ILE A CA 1
ATOM 668 C C . ILE A 1 88 ? 3.315 -8.622 15.281 1.00 14.28 168 ILE A C 1
ATOM 669 O O . ILE A 1 88 ? 3.921 -8.535 14.219 1.00 15.02 168 ILE A O 1
ATOM 674 N N . ASN A 1 89 ? 3.843 -8.292 16.460 1.00 15.21 169 ASN A N 1
ATOM 675 C CA . ASN A 1 89 ? 5.191 -7.711 16.567 1.00 15.64 169 ASN A CA 1
ATOM 676 C C . ASN A 1 89 ? 6.183 -8.583 17.356 1.00 16.05 169 ASN A C 1
ATOM 677 O O . ASN A 1 89 ? 6.964 -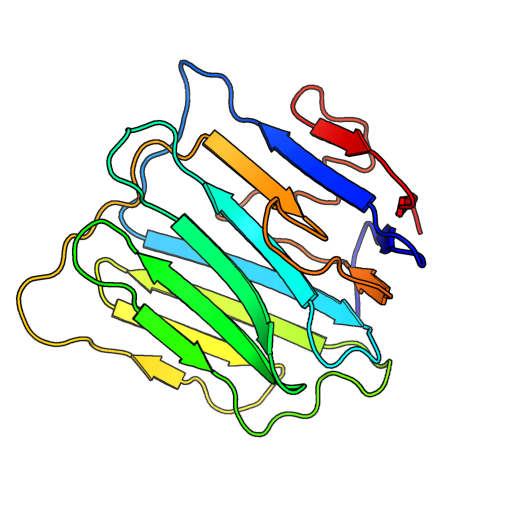8.076 18.163 1.00 16.72 169 ASN A O 1
ATOM 682 N N . ASP A 1 90 ? 6.151 -9.887 17.077 1.00 15.40 170 ASP A N 1
ATOM 683 C CA . ASP A 1 90 ? 7.057 -10.882 17.654 1.00 15.96 170 ASP A CA 1
ATOM 684 C C . ASP A 1 90 ? 8.189 -11.287 16.712 1.00 15.94 170 ASP A C 1
ATOM 685 O O . ASP A 1 90 ? 8.910 -12.252 16.983 1.00 16.57 170 ASP A O 1
ATOM 690 N N . GLY A 1 91 ? 8.325 -10.576 15.594 1.00 15.21 171 GLY A N 1
ATOM 691 C CA . GLY A 1 91 ? 9.357 -10.849 14.588 1.00 16.27 171 GLY A CA 1
ATOM 692 C C . GLY A 1 91 ? 9.067 -12.018 13.667 1.00 16.32 171 GLY A C 1
ATOM 693 O O . GLY A 1 91 ? 9.903 -12.372 12.825 1.00 16.85 171 GLY A O 1
ATOM 694 N N . LYS A 1 92 ? 7.892 -12.616 13.837 1.00 15.86 172 LYS A N 1
ATOM 695 C CA . LYS A 1 92 ? 7.451 -13.738 13.010 1.00 16.68 172 LYS A CA 1
ATOM 696 C C . LYS A 1 92 ? 6.535 -13.241 11.893 1.00 15.69 172 LYS A C 1
ATOM 697 O O . LYS A 1 92 ? 6.035 -12.116 11.965 1.00 15.35 172 LYS A O 1
ATOM 703 N N . TYR A 1 93 ? 6.291 -14.084 10.889 1.00 14.27 173 TYR A N 1
ATOM 704 C CA . TYR A 1 93 ? 5.514 -13.659 9.727 1.00 13.83 173 TYR A CA 1
ATOM 705 C C . TYR A 1 93 ? 4.030 -13.607 10.042 1.00 13.14 173 TYR A C 1
ATOM 706 O O . TYR A 1 93 ? 3.484 -14.537 10.652 1.00 14.42 173 TYR A O 1
ATOM 715 N N . HIS A 1 94 ? 3.388 -12.512 9.629 1.00 11.63 174 HIS A N 1
ATOM 716 C CA . HIS A 1 94 ? 1.955 -12.345 9.780 1.00 10.58 174 HIS A CA 1
ATOM 717 C C . HIS A 1 94 ? 1.375 -11.805 8.499 1.00 10.14 174 HIS A C 1
ATOM 718 O O . HIS A 1 94 ? 2.074 -11.149 7.713 1.00 9.88 174 HIS A O 1
ATOM 725 N N . VAL A 1 95 ? 0.091 -12.094 8.281 1.00 9.54 175 VAL A N 1
ATOM 726 C CA . VAL A 1 95 ? -0.622 -11.580 7.100 1.00 10.10 175 VAL A CA 1
ATOM 727 C C . VAL A 1 95 ? -1.835 -10.787 7.559 1.00 9.62 175 VAL A C 1
ATOM 728 O O . VAL A 1 95 ? -2.583 -11.242 8.421 1.00 10.76 175 VAL A O 1
ATOM 732 N N . VAL A 1 96 ? -1.986 -9.562 7.044 1.00 8.87 176 VAL A N 1
ATOM 733 C CA . VAL A 1 96 ? -3.215 -8.797 7.282 1.00 8.49 176 VAL A CA 1
ATOM 734 C C . VAL A 1 96 ? -4.005 -8.659 5.989 1.00 8.24 176 VAL A C 1
ATOM 735 O O . VAL A 1 96 ? -3.439 -8.423 4.934 1.00 8.34 176 VAL A O 1
ATOM 739 N N . ARG A 1 97 ? -5.324 -8.864 6.076 1.00 9.43 177 ARG A N 1
ATOM 740 C CA . ARG A 1 97 ? -6.198 -8.848 4.900 1.00 9.12 177 ARG A CA 1
ATOM 741 C C . ARG A 1 97 ? -7.330 -7.837 5.102 1.00 9.53 177 ARG A C 1
ATOM 742 O O . ARG A 1 97 ? -8.051 -7.923 6.064 1.00 9.32 177 ARG A O 1
ATOM 750 N N . PHE A 1 98 ? -7.451 -6.881 4.191 1.00 9.17 178 PHE A N 1
ATOM 751 C CA . PHE A 1 98 ? -8.498 -5.864 4.254 1.00 8.91 178 PHE A CA 1
ATOM 752 C C . PHE A 1 98 ? -9.382 -5.978 3.034 1.00 9.65 178 PHE A C 1
ATOM 753 O O . PHE A 1 98 ? -8.878 -6.211 1.931 1.00 8.89 178 PHE A O 1
ATOM 761 N N . THR A 1 99 ? -10.692 -5.820 3.222 1.00 9.87 179 THR A N 1
ATOM 762 C CA . THR A 1 99 ? -11.609 -5.672 2.064 1.00 10.10 179 THR A CA 1
ATOM 763 C C . THR A 1 99 ? -12.549 -4.514 2.310 1.00 10.15 179 THR A C 1
ATOM 764 O O . THR A 1 99 ? -12.831 -4.149 3.473 1.00 9.61 179 THR A O 1
ATOM 768 N N . ARG A 1 100 ? -13.049 -3.934 1.223 1.00 9.80 180 ARG A N 1
ATOM 769 C CA . ARG A 1 100 ? -14.050 -2.888 1.316 1.00 10.99 180 ARG A CA 1
ATOM 770 C C . ARG A 1 100 ? -15.010 -3.079 0.167 1.00 11.83 180 ARG A C 1
ATOM 771 O O . ARG A 1 100 ? -14.586 -3.382 -0.947 1.00 11.77 180 ARG A O 1
ATOM 779 N N . SER A 1 101 ? -16.295 -2.910 0.456 1.00 13.75 181 SER A N 1
ATOM 780 C CA . SER A 1 101 ? -17.313 -2.870 -0.580 1.00 16.39 181 SER A CA 1
ATOM 781 C C . SER A 1 101 ? -18.197 -1.692 -0.219 1.00 16.03 181 SER A C 1
ATOM 782 O O . SER A 1 101 ? -18.938 -1.727 0.773 1.00 17.09 181 SER A O 1
ATOM 785 N N . GLY A 1 102 ? -18.065 -0.619 -0.978 1.00 16.48 182 GLY A N 1
ATOM 786 C CA . GLY A 1 102 ? -18.712 0.646 -0.634 1.00 16.88 182 GLY A CA 1
ATOM 787 C C . GLY A 1 102 ? -18.163 1.218 0.659 1.00 16.73 182 GLY A C 1
ATOM 788 O O . GLY A 1 102 ? -16.962 1.451 0.796 1.00 16.61 182 GLY A O 1
ATOM 789 N N . GLY A 1 103 ? -19.061 1.448 1.612 1.00 17.49 183 GLY A N 1
ATOM 790 C CA . GLY A 1 103 ? -18.700 2.007 2.906 1.00 16.89 183 GLY A CA 1
ATOM 791 C C . GLY A 1 103 ? -18.419 0.955 3.958 1.00 16.57 183 GLY A C 1
ATOM 792 O O . GLY A 1 103 ? -17.933 1.294 5.045 1.00 18.08 183 GLY A O 1
ATOM 793 N N . ASN A 1 104 ? -18.700 -0.311 3.632 1.00 15.59 184 ASN A N 1
ATOM 794 C CA . ASN A 1 104 ? -18.485 -1.459 4.544 1.00 15.51 184 ASN A CA 1
ATOM 795 C C . ASN A 1 104 ? -17.155 -2.136 4.319 1.00 13.92 184 ASN A C 1
ATOM 796 O O . ASN A 1 104 ? -16.651 -2.127 3.196 1.00 15.07 184 ASN A O 1
ATOM 801 N N . ALA A 1 105 ? -16.603 -2.745 5.371 1.00 13.05 185 ALA A N 1
ATOM 802 C CA . ALA A 1 105 ? -15.235 -3.237 5.288 1.00 11.36 185 ALA A CA 1
ATOM 803 C C . ALA A 1 105 ? -14.984 -4.376 6.259 1.00 11.11 185 ALA A C 1
ATOM 804 O O . ALA A 1 105 ? -15.746 -4.566 7.200 1.00 11.11 185 ALA A O 1
ATOM 806 N N . THR A 1 106 ? -13.903 -5.123 6.024 1.00 9.95 186 THR A N 1
ATOM 807 C CA . THR A 1 106 ? -13.498 -6.158 6.945 1.00 10.04 186 THR A CA 1
ATOM 808 C C . THR A 1 106 ? -11.981 -6.121 7.142 1.00 8.71 186 THR A C 1
ATOM 809 O O . THR A 1 106 ? -11.250 -5.568 6.303 1.00 8.46 186 THR A O 1
ATOM 813 N N . LEU A 1 107 ? -11.536 -6.659 8.275 1.00 9.73 187 LEU A N 1
ATOM 814 C CA . LEU A 1 107 ? -10.117 -6.831 8.548 1.00 9.75 187 LEU A CA 1
ATOM 815 C C . LEU A 1 107 ? -9.908 -8.196 9.161 1.00 10.25 187 LEU A C 1
ATOM 816 O O . LEU A 1 107 ? -10.708 -8.645 9.966 1.00 8.52 187 LEU A O 1
ATOM 821 N N . GLN A 1 108 ? -8.793 -8.823 8.818 1.00 10.83 188 GLN A N 1
ATOM 822 C CA . GLN A 1 108 ? -8.436 -10.085 9.454 1.00 11.09 188 GLN A CA 1
ATOM 823 C C . GLN A 1 108 ? -6.940 -10.227 9.482 1.00 12.37 188 GLN A C 1
ATOM 824 O O . GLN A 1 108 ? -6.264 -9.875 8.517 1.00 12.48 188 GLN A O 1
ATOM 830 N N . VAL A 1 109 ? -6.441 -10.784 10.580 1.00 11.24 189 VAL A N 1
ATOM 831 C CA . VAL A 1 109 ? -5.025 -11.100 10.734 1.00 11.72 189 VAL A CA 1
ATOM 832 C C . VAL A 1 109 ? -4.897 -12.606 10.855 1.00 11.02 189 VAL A C 1
ATOM 833 O O . VAL A 1 109 ? -5.619 -13.245 11.652 1.00 11.21 189 VAL A O 1
ATOM 837 N N . ASP A 1 110 ? -3.999 -13.179 10.059 1.00 11.29 190 ASP A N 1
ATOM 838 C CA . ASP A 1 110 ? -3.640 -14.596 10.214 1.00 11.18 190 ASP A CA 1
ATOM 839 C C . ASP A 1 110 ? -4.924 -15.423 10.186 1.00 11.77 190 ASP A C 1
ATOM 840 O O . ASP A 1 110 ? -5.685 -15.300 9.219 1.00 12.61 190 ASP A O 1
ATOM 845 N N A SER A 1 111 ? -5.160 -16.244 11.214 0.50 11.55 191 SER A N 1
ATOM 846 N N B SER A 1 111 ? -5.171 -16.238 11.212 0.50 11.35 191 SER A N 1
ATOM 847 C CA A SER A 1 111 ? -6.378 -17.063 11.284 0.50 12.26 191 SER A CA 1
ATOM 848 C CA B SER A 1 111 ? -6.393 -17.047 11.257 0.50 11.83 191 SER A CA 1
ATOM 849 C C A SER A 1 111 ? -7.320 -16.606 12.399 0.50 12.19 191 SER A C 1
ATOM 850 C C B SER A 1 111 ? -7.339 -16.596 12.371 0.50 11.96 191 SER A C 1
ATOM 851 O O A SER A 1 111 ? -8.130 -17.397 12.924 0.50 12.43 191 SER A O 1
ATOM 852 O O B SER A 1 111 ? -8.164 -17.384 12.873 0.50 12.22 191 SER A O 1
ATOM 857 N N . TRP A 1 112 ? -7.210 -15.328 12.769 1.00 11.39 192 TRP A N 1
ATOM 858 C CA . TRP A 1 112 ? -8.092 -14.738 13.763 1.00 11.19 192 TRP A CA 1
ATOM 859 C C . TRP A 1 112 ? -9.460 -14.452 13.143 1.00 11.44 192 TRP A C 1
ATOM 860 O O . TRP A 1 112 ? -9.594 -14.371 11.926 1.00 11.98 192 TRP A O 1
ATOM 871 N N . PRO A 1 113 ? -10.499 -14.344 13.968 1.00 12.48 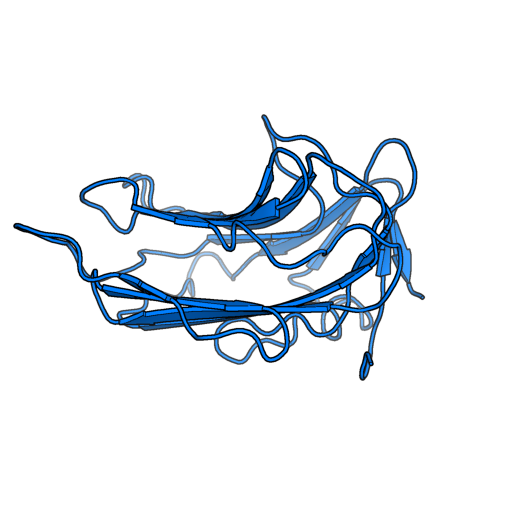193 PRO A N 1
ATOM 872 C CA . PRO A 1 113 ? -11.815 -14.022 13.400 1.00 12.70 193 PRO A CA 1
ATOM 873 C C . PRO A 1 113 ? -11.801 -12.754 12.565 1.00 12.67 193 PRO A C 1
ATOM 874 O O . PRO A 1 113 ? -11.144 -11.782 12.914 1.00 12.78 193 PRO A O 1
ATOM 878 N N . VAL A 1 114 ? -12.546 -12.786 11.471 1.00 12.44 194 VAL A N 1
ATOM 879 C CA . VAL A 1 114 ? -12.753 -11.611 10.630 1.00 12.61 194 VAL A CA 1
ATOM 880 C C . VAL A 1 114 ? -13.572 -10.579 11.409 1.00 12.78 194 VAL A C 1
ATOM 881 O O . VAL A 1 114 ? -14.564 -10.923 12.083 1.00 13.00 194 VAL A O 1
ATOM 885 N N . ILE A 1 115 ? -13.139 -9.326 11.318 1.00 11.54 195 ILE A N 1
ATOM 886 C CA . ILE A 1 115 ? -13.830 -8.197 11.887 1.00 12.29 195 ILE A CA 1
ATOM 887 C C . ILE A 1 115 ? -14.633 -7.535 10.771 1.00 12.47 195 ILE A C 1
ATOM 888 O O . ILE A 1 115 ? -14.081 -7.162 9.734 1.00 13.01 195 ILE A O 1
ATOM 893 N N . GLU A 1 116 ? -15.944 -7.439 10.975 1.00 12.48 196 GLU A N 1
ATOM 894 C CA . GLU A 1 116 ? -16.833 -6.878 9.953 1.00 13.56 196 GLU A CA 1
ATOM 895 C C . GLU A 1 116 ? -17.397 -5.567 10.432 1.00 13.23 196 GLU A C 1
ATOM 896 O O . GLU A 1 116 ? -18.079 -5.512 11.479 1.00 14.05 196 GLU A O 1
ATOM 902 N N . ARG A 1 117 ? -17.128 -4.517 9.672 1.00 13.81 197 ARG A N 1
ATOM 903 C CA . ARG A 1 117 ? -17.548 -3.161 10.018 1.00 14.27 197 ARG A CA 1
ATOM 904 C C . ARG A 1 117 ? -18.630 -2.697 9.054 1.00 15.41 197 ARG A C 1
ATOM 905 O O . ARG A 1 117 ? -18.413 -2.628 7.835 1.00 15.49 197 ARG A O 1
ATOM 913 N N . TYR A 1 118 ? -19.788 -2.369 9.621 1.00 17.40 198 TYR A N 1
ATOM 914 C CA . TYR A 1 118 ? -20.893 -1.792 8.854 1.00 18.46 198 TYR A CA 1
ATOM 915 C C . TYR A 1 118 ? -21.232 -0.396 9.382 1.00 19.12 198 TYR A C 1
ATOM 916 O O . TYR A 1 118 ? -22.100 -0.267 10.255 1.00 19.73 198 TYR A O 1
ATOM 925 N N . PRO A 1 119 ? -20.550 0.653 8.876 1.00 20.00 199 PRO A N 1
ATOM 926 C CA . PRO A 1 119 ? -20.780 1.986 9.440 1.00 20.32 199 PRO A CA 1
ATOM 927 C C . PRO A 1 119 ? -22.185 2.518 9.147 1.00 21.17 199 PRO A C 1
ATOM 928 O O . PRO A 1 119 ? -22.762 2.214 8.107 1.00 20.96 199 PRO A O 1
ATOM 932 N N . ALA A 1 120 ? -22.705 3.298 10.093 1.00 22.02 200 ALA A N 1
ATOM 933 C CA . ALA A 1 120 ? -24.044 3.858 10.037 1.00 22.54 200 ALA A CA 1
ATOM 934 C C . ALA A 1 120 ? -24.143 5.066 9.114 1.00 23.20 200 ALA A C 1
ATOM 935 O O . ALA A 1 120 ? -23.140 5.727 8.821 1.00 23.38 200 ALA A O 1
ATOM 937 N N . GLY A 1 121 ? -25.366 5.356 8.674 1.00 23.02 201 GLY A N 1
ATOM 938 C CA . GLY A 1 121 ? -25.669 6.610 7.985 1.00 24.47 201 GLY A CA 1
ATOM 939 C C . GLY A 1 121 ? -25.212 6.640 6.544 1.00 24.07 201 GLY A C 1
ATOM 940 O O . GLY A 1 121 ? -24.827 5.605 5.975 1.00 24.53 201 GLY A O 1
ATOM 941 N N . ARG A 1 122 ? -25.248 7.830 5.953 1.00 24.59 202 ARG A N 1
ATOM 942 C CA . ARG A 1 122 ? -24.764 8.025 4.588 1.00 24.35 202 ARG A CA 1
ATOM 943 C C . ARG A 1 122 ? -23.297 7.665 4.473 1.00 24.00 202 ARG A C 1
ATOM 944 O O . ARG A 1 122 ? -22.469 8.129 5.259 1.00 24.97 202 ARG A O 1
ATOM 952 N N . GLN A 1 123 ? -22.982 6.850 3.479 1.00 23.05 203 GLN A N 1
ATOM 953 C CA . GLN A 1 123 ? -21.596 6.516 3.198 1.00 22.72 203 GLN A CA 1
ATOM 954 C C . GLN A 1 123 ? -21.399 6.607 1.703 1.00 22.52 203 GLN A C 1
ATOM 955 O O . GLN A 1 123 ? -22.272 6.189 0.920 1.00 22.55 203 GLN A O 1
ATOM 961 N N . LEU A 1 124 ? -20.276 7.200 1.311 1.00 22.26 204 LEU A N 1
ATOM 962 C CA . LEU A 1 124 ? -19.863 7.189 -0.091 1.00 21.46 204 LEU A CA 1
ATOM 963 C C . LEU A 1 124 ? -19.193 5.849 -0.387 1.00 20.81 204 LEU A C 1
ATOM 964 O O . LEU A 1 124 ? -18.852 5.098 0.540 1.00 19.69 204 LEU A O 1
ATOM 969 N N . THR A 1 125 ? -19.042 5.526 -1.670 1.00 19.19 205 THR A N 1
ATOM 970 C CA . THR A 1 125 ? -18.736 4.155 -2.055 1.00 19.44 205 THR A CA 1
ATOM 971 C C . THR A 1 125 ? -17.541 4.012 -3.005 1.00 17.74 205 THR A C 1
ATOM 972 O O . THR A 1 125 ? -17.072 2.892 -3.215 1.00 18.87 205 THR A O 1
ATOM 976 N N . ILE A 1 126 ? -17.086 5.125 -3.575 1.00 16.83 206 ILE A N 1
ATOM 977 C CA . ILE A 1 126 ? -15.972 5.128 -4.542 1.00 15.03 206 ILE A CA 1
ATOM 978 C C . ILE A 1 126 ? -14.656 5.612 -3.927 1.00 13.55 206 ILE A C 1
ATOM 979 O O . ILE A 1 126 ? -14.598 6.692 -3.344 1.00 12.79 206 ILE A O 1
ATOM 984 N N . PHE A 1 127 ? -13.600 4.816 -4.070 1.00 12.32 207 PHE A N 1
ATOM 985 C CA .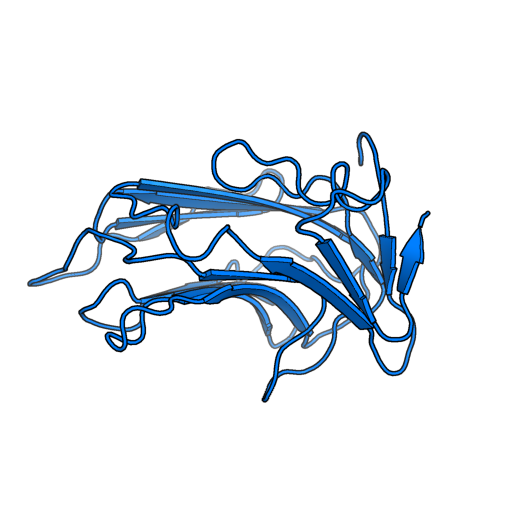 PHE A 1 127 ? -12.254 5.267 -3.701 1.00 11.46 207 PHE A CA 1
ATOM 986 C C . PHE A 1 127 ? -11.674 5.959 -4.927 1.00 12.06 207 PHE A C 1
ATOM 987 O O . PHE A 1 127 ? -11.205 5.309 -5.855 1.00 11.89 207 PHE A O 1
ATOM 995 N N . ASN A 1 128 ? -11.753 7.286 -4.931 1.00 12.02 208 ASN A N 1
ATOM 996 C CA . ASN A 1 128 ? -11.563 8.079 -6.143 1.00 13.02 208 ASN A CA 1
ATOM 997 C C . ASN A 1 128 ? -10.134 8.286 -6.534 1.00 12.70 208 ASN A C 1
ATOM 998 O O . ASN A 1 128 ? -9.314 8.567 -5.670 1.00 13.74 208 ASN A O 1
ATOM 1003 N N . SER A 1 129 ? -9.864 8.145 -7.844 1.00 12.77 209 SER A N 1
ATOM 1004 C CA A SER A 1 129 ? -8.631 8.589 -8.472 0.50 12.03 209 SER A CA 1
ATOM 1005 C CA B SER A 1 129 ? -8.617 8.578 -8.474 0.50 12.32 209 SER A CA 1
ATOM 1006 C C . SER A 1 129 ? -7.385 8.234 -7.648 1.00 11.71 209 SER A C 1
ATOM 1007 O O . SER A 1 129 ? -6.655 9.115 -7.179 1.00 12.65 209 SER A O 1
ATOM 1012 N N . GLN A 1 130 ? -7.141 6.944 -7.479 1.00 10.87 210 GLN A N 1
ATOM 1013 C CA . GLN A 1 130 ? -5.986 6.507 -6.695 1.00 10.70 210 GLN A CA 1
ATOM 1014 C C . GLN A 1 130 ? -4.695 6.871 -7.445 1.00 10.72 210 GLN A C 1
ATOM 1015 O O . GLN A 1 130 ? -4.550 6.579 -8.633 1.00 11.11 210 GLN A O 1
ATOM 1021 N N . ALA A 1 131 ? -3.781 7.530 -6.746 1.00 10.13 211 ALA A N 1
ATOM 1022 C CA . ALA A 1 131 ? -2.610 8.128 -7.355 1.00 10.37 211 ALA A CA 1
ATOM 1023 C C . ALA A 1 131 ? -1.300 7.430 -7.013 1.00 10.95 211 ALA A C 1
ATOM 1024 O O . ALA A 1 131 ? -0.426 7.307 -7.862 1.00 10.95 211 ALA A O 1
ATOM 1026 N N . THR A 1 132 ? -1.153 7.006 -5.759 1.00 10.83 212 THR A N 1
ATOM 1027 C CA . THR A 1 132 ? 0.113 6.401 -5.319 1.00 10.77 212 THR A CA 1
ATOM 1028 C C . THR A 1 132 ? -0.172 5.320 -4.287 1.00 10.54 212 THR A C 1
ATOM 1029 O O . THR A 1 132 ? -1.134 5.439 -3.526 1.00 9.90 212 THR A O 1
ATOM 1033 N N . ILE A 1 133 ? 0.658 4.272 -4.290 1.00 9.64 213 ILE A N 1
ATOM 1034 C CA . ILE A 1 133 ? 0.726 3.322 -3.158 1.00 10.34 213 ILE A CA 1
ATOM 1035 C C . ILE A 1 133 ? 2.071 3.586 -2.544 1.00 9.79 213 ILE A C 1
ATOM 1036 O O . ILE A 1 133 ? 3.093 3.445 -3.204 1.00 9.89 213 ILE A O 1
ATOM 1041 N N . ILE A 1 134 ? 2.096 3.989 -1.281 1.00 9.35 214 ILE A N 1
ATOM 1042 C CA . ILE A 1 134 ? 3.381 4.156 -0.609 1.00 10.87 214 ILE A CA 1
ATOM 1043 C C . ILE A 1 134 ? 3.547 3.053 0.417 1.00 10.31 214 ILE A C 1
ATOM 1044 O O . ILE A 1 134 ? 2.579 2.652 1.066 1.00 10.82 214 ILE A O 1
ATOM 1049 N N . ILE A 1 135 ? 4.768 2.541 0.525 1.00 10.16 215 ILE A N 1
ATOM 1050 C CA . ILE A 1 135 ? 4.997 1.305 1.292 1.00 10.00 215 ILE A CA 1
ATOM 1051 C C . ILE A 1 135 ? 6.170 1.535 2.222 1.00 10.49 215 ILE A C 1
ATOM 1052 O O . ILE A 1 135 ? 7.247 1.860 1.756 1.00 10.98 215 ILE A O 1
ATOM 1057 N N . GLY A 1 136 ? 5.952 1.340 3.522 1.00 10.31 216 GLY A N 1
ATOM 1058 C CA . GLY A 1 136 ? 7.035 1.426 4.523 1.00 10.88 216 GLY A CA 1
ATOM 1059 C C . GLY A 1 136 ? 7.151 2.768 5.215 1.00 11.49 216 GLY A C 1
ATOM 1060 O O . GLY A 1 136 ? 7.956 2.949 6.124 1.00 11.08 216 GLY A O 1
ATOM 1061 N N . GLY A 1 137 ? 6.346 3.722 4.776 1.00 12.32 217 GLY A N 1
ATOM 1062 C CA . GLY A 1 137 ? 6.309 5.021 5.427 1.00 13.94 217 GLY A CA 1
ATOM 1063 C C . GLY A 1 137 ? 5.435 6.023 4.709 1.00 14.27 217 GLY A C 1
ATOM 1064 O O . GLY A 1 137 ? 4.905 5.762 3.617 1.00 15.59 217 GLY A O 1
ATOM 1065 N N . LYS A 1 138 ? 5.265 7.179 5.332 1.00 13.59 218 LYS A N 1
ATOM 1066 C CA . LYS A 1 138 ? 4.509 8.247 4.706 1.00 13.00 218 LYS A CA 1
ATOM 1067 C C . LYS A 1 138 ? 4.924 9.556 5.345 1.00 14.34 218 LYS A C 1
ATOM 1068 O O . LYS A 1 138 ? 5.443 9.561 6.445 1.00 13.77 218 LYS A O 1
ATOM 1074 N N . GLU A 1 139 ? 4.661 10.668 4.662 1.00 14.38 219 GLU A N 1
ATOM 1075 C CA . GLU A 1 139 ? 4.788 11.964 5.291 1.00 15.22 219 GLU A CA 1
ATOM 1076 C C . GLU A 1 139 ? 3.858 11.983 6.515 1.00 15.81 219 GLU A C 1
ATOM 1077 O O . GLU A 1 139 ? 2.740 11.473 6.448 1.00 15.81 219 GLU A O 1
ATOM 1083 N N . GLN A 1 140 ? 4.356 12.504 7.637 1.00 16.51 220 GLN A N 1
ATOM 1084 C CA . GLN A 1 140 ? 3.567 12.605 8.885 1.00 17.82 220 GLN A CA 1
ATOM 1085 C C . GLN A 1 140 ? 3.337 11.254 9.569 1.00 16.47 220 GLN A C 1
ATOM 1086 O O . GLN A 1 140 ? 2.514 11.142 10.473 1.00 17.13 220 GLN A O 1
ATOM 1092 N N . GLY A 1 141 ? 4.064 10.227 9.122 1.00 15.29 221 GLY A N 1
ATOM 1093 C CA . GLY A 1 141 ? 3.967 8.894 9.724 1.00 13.79 221 GLY A CA 1
ATOM 1094 C C . GLY A 1 141 ? 5.316 8.311 10.106 1.00 12.87 221 GLY A C 1
ATOM 1095 O O . GLY A 1 141 ? 6.358 8.766 9.636 1.00 12.98 221 GLY A O 1
ATOM 1096 N N . GLN A 1 142 ? 5.282 7.325 10.994 1.00 12.19 222 GLN A N 1
ATOM 1097 C CA . GLN A 1 142 ? 6.501 6.702 11.497 1.00 11.64 222 GLN A CA 1
ATOM 1098 C C . GLN A 1 142 ? 6.871 5.528 10.606 1.00 11.26 222 GLN A C 1
ATOM 1099 O O . GLN A 1 142 ? 6.012 4.722 10.292 1.00 11.38 222 GLN A O 1
ATOM 1105 N N . PRO A 1 143 ? 8.143 5.441 10.190 1.00 10.92 223 PRO A N 1
ATOM 1106 C CA . PRO A 1 143 ? 8.506 4.456 9.170 1.00 10.88 223 PRO A CA 1
ATOM 1107 C C . PRO A 1 143 ? 8.557 3.051 9.713 1.00 10.53 223 PRO A C 1
ATOM 1108 O O . PRO A 1 143 ? 8.868 2.849 10.893 1.00 10.32 223 PRO A O 1
ATOM 1112 N N . PHE A 1 144 ? 8.251 2.102 8.830 1.00 10.13 224 PHE A N 1
ATOM 1113 C CA . PHE A 1 144 ? 8.264 0.689 9.152 1.00 10.80 224 PHE A CA 1
ATOM 1114 C C . PHE A 1 144 ? 9.704 0.191 9.259 1.00 10.70 224 PHE A C 1
ATOM 1115 O O . PHE A 1 144 ? 10.594 0.682 8.558 1.00 10.49 224 PHE A O 1
ATOM 1123 N N . GLN A 1 145 ? 9.929 -0.745 10.173 1.00 11.18 225 GLN A N 1
ATOM 1124 C CA . GLN A 1 145 ? 11.219 -1.466 10.261 1.00 12.05 225 GLN A CA 1
ATOM 1125 C C . GLN A 1 145 ? 10.912 -2.946 10.433 1.00 11.62 225 GLN A C 1
ATOM 1126 O O . GLN A 1 145 ? 10.173 -3.336 11.356 1.00 11.70 225 GLN A O 1
ATOM 1132 N N . GLY A 1 146 ? 11.476 -3.758 9.545 1.00 11.33 226 GLY A N 1
ATOM 1133 C CA . GLY A 1 146 ? 11.147 -5.178 9.466 1.00 10.93 226 GLY A CA 1
ATOM 1134 C C . GLY A 1 146 ? 11.136 -5.592 8.006 1.00 11.63 226 GLY A C 1
ATOM 1135 O O . GLY A 1 146 ? 11.788 -4.957 7.178 1.00 11.82 226 GLY A O 1
ATOM 1136 N N . GLN A 1 147 ? 10.401 -6.655 7.702 1.00 11.78 227 GLN A N 1
ATOM 1137 C CA . GLN A 1 147 ? 10.327 -7.169 6.332 1.00 11.45 227 GLN A CA 1
ATOM 1138 C C . GLN A 1 147 ? 8.894 -7.165 5.846 1.00 11.01 227 GLN A C 1
ATOM 1139 O O . GLN A 1 147 ? 7.979 -7.495 6.601 1.00 11.26 227 GLN A O 1
ATOM 1145 N N . LEU A 1 148 ? 8.714 -6.807 4.584 1.00 10.80 228 LEU A N 1
ATOM 1146 C CA . LEU A 1 148 ? 7.387 -6.841 3.968 1.00 10.34 228 LEU A CA 1
ATOM 1147 C C . LEU A 1 148 ? 7.424 -7.732 2.750 1.00 10.69 228 LEU A C 1
ATOM 1148 O O . LEU A 1 148 ? 8.383 -7.704 1.992 1.00 11.17 228 LEU A O 1
ATOM 1153 N N . SER A 1 149 ? 6.340 -8.483 2.546 1.00 9.93 229 SER A N 1
ATOM 1154 C CA A SER A 1 149 ? 6.200 -9.407 1.420 0.70 11.09 229 SER A CA 1
ATOM 1155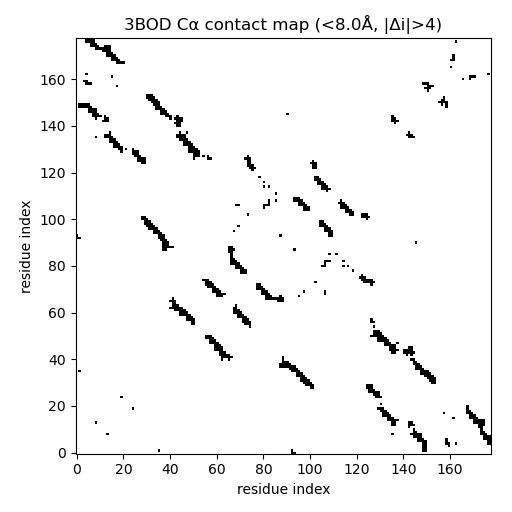 C CA B SER A 1 149 ? 6.205 -9.342 1.373 0.30 10.49 229 SER A CA 1
ATOM 1156 C C . SER A 1 149 ? 4.729 -9.534 1.073 1.00 10.51 229 SER A C 1
ATOM 1157 O O . SER A 1 149 ? 3.892 -9.120 1.852 1.00 11.70 229 SER A O 1
ATOM 1162 N N . GLY A 1 150 ? 4.415 -10.145 -0.067 1.00 11.31 230 GLY A N 1
ATOM 1163 C CA . GLY A 1 150 ? 3.010 -10.481 -0.386 1.00 11.72 230 GLY A CA 1
ATOM 1164 C C . GLY A 1 150 ? 2.024 -9.332 -0.352 1.00 12.47 230 GLY A C 1
ATOM 1165 O O . GLY A 1 150 ? 0.909 -9.495 0.150 1.00 13.14 230 GLY A O 1
ATOM 1166 N N . LEU A 1 151 ? 2.410 -8.178 -0.904 1.00 12.48 231 LEU A N 1
ATOM 1167 C CA . LEU A 1 151 ? 1.500 -7.040 -0.983 1.00 11.86 231 LEU A CA 1
ATOM 1168 C C . LEU A 1 151 ? 0.628 -7.228 -2.195 1.00 11.95 231 LEU A C 1
ATOM 1169 O O . LEU A 1 151 ? 1.115 -7.213 -3.327 1.00 11.34 231 LEU A O 1
ATOM 1174 N N . TYR A 1 152 ? -0.661 -7.396 -1.959 1.00 10.95 232 TYR A N 1
ATOM 1175 C CA A TYR A 1 152 ? -1.614 -7.548 -3.047 0.50 11.19 232 TYR A CA 1
ATOM 1176 C CA B TYR A 1 152 ? -1.609 -7.549 -3.052 0.50 11.54 232 TYR A CA 1
ATOM 1177 C C . TYR A 1 152 ? -2.596 -6.412 -2.923 1.00 11.33 232 TYR A C 1
ATOM 1178 O O . TYR A 1 152 ? -3.258 -6.279 -1.889 1.00 11.65 232 TYR A O 1
ATOM 1195 N N . TYR A 1 153 ? -2.684 -5.582 -3.955 1.00 10.23 233 TYR A N 1
ATOM 1196 C CA . TYR A 1 153 ? -3.666 -4.507 -3.910 1.00 10.23 233 TYR A CA 1
ATOM 1197 C C . TYR A 1 153 ? -4.461 -4.508 -5.205 1.00 10.61 233 TYR A C 1
ATOM 1198 O O . TYR A 1 153 ? -3.941 -4.133 -6.250 1.00 9.78 233 TYR A O 1
ATOM 1207 N N . ASN A 1 154 ? -5.720 -4.925 -5.114 1.00 11.26 234 ASN A N 1
ATOM 1208 C CA . ASN A 1 154 ? -6.605 -5.020 -6.287 1.00 12.85 234 ASN A CA 1
ATOM 1209 C C . ASN A 1 154 ? -5.954 -5.702 -7.483 1.00 13.92 234 ASN A C 1
ATOM 1210 O O . ASN A 1 154 ? -6.148 -5.284 -8.624 1.00 15.09 234 ASN A O 1
ATOM 1215 N N . GLY A 1 155 ? -5.188 -6.753 -7.201 1.00 14.56 235 GLY A N 1
ATOM 1216 C CA . GLY A 1 155 ? -4.610 -7.568 -8.260 1.00 15.49 235 GLY A CA 1
ATOM 1217 C C . GLY A 1 155 ? -3.147 -7.297 -8.527 1.00 15.90 235 GLY A C 1
ATOM 1218 O O . GLY A 1 155 ? -2.480 -8.128 -9.154 1.00 17.98 235 GLY A O 1
ATOM 1219 N N . LEU A 1 156 ? -2.648 -6.147 -8.064 1.00 14.58 236 LEU A N 1
ATOM 1220 C CA . LEU A 1 156 ? -1.265 -5.746 -8.279 1.00 14.33 236 LEU A CA 1
ATOM 1221 C C . LEU A 1 156 ? -0.387 -6.347 -7.199 1.00 14.48 236 LEU A C 1
ATOM 1222 O O . LEU A 1 156 ? -0.625 -6.116 -6.010 1.00 13.66 236 LEU A O 1
ATOM 1227 N N . LYS A 1 157 ? 0.640 -7.097 -7.609 1.00 13.93 237 LYS A N 1
ATOM 1228 C CA . LYS A 1 157 ? 1.589 -7.670 -6.662 1.00 15.32 237 LYS A CA 1
ATOM 1229 C C . LYS A 1 157 ? 2.736 -6.679 -6.583 1.00 14.53 237 LYS A C 1
ATOM 1230 O O . LYS A 1 157 ? 3.757 -6.823 -7.257 1.00 13.89 237 LYS A O 1
ATOM 1236 N N . VAL A 1 158 ? 2.547 -5.648 -5.763 1.00 13.88 238 VAL A N 1
ATOM 1237 C CA . VAL A 1 158 ? 3.363 -4.455 -5.854 1.00 13.95 238 VAL A CA 1
ATOM 1238 C C . VAL A 1 158 ? 4.845 -4.693 -5.591 1.00 13.90 238 VAL A C 1
ATOM 1239 O O . VAL A 1 158 ? 5.692 -4.089 -6.255 1.00 13.67 238 VAL A O 1
ATOM 1243 N N . LEU A 1 159 ? 5.166 -5.556 -4.625 1.00 12.63 239 LEU A N 1
ATOM 1244 C CA . LEU A 1 159 ? 6.578 -5.797 -4.311 1.00 12.75 239 LEU A CA 1
ATOM 1245 C C . LEU A 1 159 ? 7.303 -6.596 -5.403 1.00 12.60 239 LEU A C 1
ATOM 1246 O O . LEU A 1 159 ? 8.496 -6.400 -5.604 1.00 12.43 239 LEU A O 1
ATOM 1251 N N . ASN A 1 160 ? 6.587 -7.464 -6.122 1.00 12.97 240 ASN A N 1
ATOM 1252 C CA . ASN A 1 160 ? 7.193 -8.155 -7.258 1.00 13.30 240 ASN A CA 1
ATOM 1253 C C . ASN A 1 160 ? 7.471 -7.163 -8.382 1.00 13.09 240 ASN A C 1
ATOM 1254 O O . ASN A 1 160 ? 8.482 -7.279 -9.080 1.00 12.86 240 ASN A O 1
ATOM 1259 N N . MET A 1 161 ? 6.556 -6.207 -8.555 1.00 13.25 241 MET A N 1
ATOM 1260 C CA A MET A 1 161 ? 6.740 -5.127 -9.523 0.80 13.96 241 MET A CA 1
ATOM 1261 C CA B MET A 1 161 ? 6.744 -5.116 -9.510 0.20 12.74 241 MET A CA 1
ATOM 1262 C C . MET A 1 161 ? 7.967 -4.285 -9.150 1.00 12.61 241 MET A C 1
ATOM 1263 O O . MET A 1 161 ? 8.789 -3.933 -10.012 1.00 11.79 241 MET A O 1
ATOM 1272 N N . ALA A 1 162 ? 8.119 -3.982 -7.860 1.00 12.30 242 ALA A N 1
ATOM 1273 C CA . ALA A 1 162 ? 9.283 -3.231 -7.406 1.00 11.92 242 ALA A CA 1
ATOM 1274 C C . ALA A 1 162 ? 10.570 -4.031 -7.689 1.00 12.94 242 ALA A C 1
ATOM 1275 O O . ALA A 1 162 ? 11.595 -3.470 -8.110 1.00 12.15 242 ALA A O 1
ATOM 1277 N N . ALA A 1 163 ? 10.498 -5.349 -7.495 1.00 12.37 243 ALA A N 1
ATOM 1278 C CA . ALA A 1 163 ? 11.691 -6.217 -7.639 1.00 13.27 243 ALA A CA 1
ATOM 1279 C C . ALA A 1 163 ? 12.220 -6.234 -9.051 1.00 12.99 243 ALA A C 1
ATOM 1280 O O . ALA A 1 163 ? 13.423 -6.469 -9.240 1.00 14.69 243 ALA A O 1
ATOM 1282 N N . GLU A 1 164 ? 11.336 -6.005 -10.024 1.00 12.99 244 GLU A N 1
ATOM 1283 C CA . GLU A 1 164 ? 11.732 -6.005 -11.438 1.00 14.23 244 GLU A CA 1
ATOM 1284 C C . GLU A 1 164 ? 11.880 -4.585 -11.962 1.00 14.99 244 GLU A C 1
ATOM 1285 O O . GLU A 1 164 ? 11.996 -4.382 -13.162 1.00 16.28 244 GLU A O 1
ATOM 1291 N N . ASN A 1 165 ? 11.923 -3.617 -11.054 1.00 15.44 245 ASN A N 1
ATOM 1292 C CA . ASN A 1 165 ? 12.099 -2.203 -11.450 1.00 15.80 245 ASN A CA 1
ATOM 1293 C C . ASN A 1 165 ? 11.034 -1.793 -12.457 1.00 15.53 245 ASN A C 1
ATOM 1294 O O . ASN A 1 165 ? 11.327 -1.244 -13.543 1.00 15.50 245 ASN A O 1
ATOM 1299 N N . ASP A 1 166 ? 9.780 -2.106 -12.126 1.00 14.18 246 ASP A N 1
ATOM 1300 C CA . ASP A 1 166 ? 8.636 -1.598 -12.874 1.00 14.71 246 ASP A CA 1
ATOM 1301 C C . ASP A 1 166 ? 8.807 -0.082 -13.050 1.00 15.10 246 ASP A C 1
ATOM 1302 O O . ASP A 1 166 ? 9.245 0.604 -12.115 1.00 14.90 246 ASP A O 1
ATOM 1307 N N . ALA A 1 167 ? 8.485 0.445 -14.240 1.00 14.50 247 ALA A N 1
ATOM 1308 C CA . ALA A 1 167 ? 8.685 1.888 -14.493 1.00 14.85 247 ALA A CA 1
ATOM 1309 C C . ALA A 1 167 ? 7.800 2.832 -13.661 1.00 14.61 247 ALA A C 1
ATOM 1310 O O . ALA A 1 167 ? 8.060 4.057 -13.589 1.00 15.24 247 ALA A O 1
ATOM 1312 N N . ASN A 1 168 ? 6.754 2.278 -13.039 1.00 14.00 248 ASN A N 1
ATOM 1313 C CA . ASN A 1 168 ? 5.873 3.077 -12.183 1.00 13.63 248 ASN A CA 1
ATOM 1314 C C . ASN A 1 168 ? 6.331 3.033 -10.714 1.00 13.42 248 ASN A C 1
ATOM 1315 O O . ASN A 1 168 ? 5.669 3.612 -9.840 1.00 12.33 248 ASN A O 1
ATOM 1320 N N . ILE A 1 169 ? 7.473 2.371 -10.456 1.00 12.72 249 ILE A N 1
ATOM 1321 C CA . ILE A 1 169 ? 8.012 2.215 -9.090 1.00 13.13 249 ILE A CA 1
ATOM 1322 C C . ILE A 1 169 ? 9.173 3.170 -8.767 1.00 13.31 249 ILE A C 1
ATOM 1323 O O . ILE A 1 169 ? 10.076 3.337 -9.584 1.00 13.21 249 ILE A O 1
ATOM 1328 N N . ALA A 1 170 ? 9.158 3.770 -7.575 1.00 12.66 250 ALA A N 1
ATOM 1329 C CA . ALA A 1 170 ? 10.313 4.474 -7.062 1.00 13.29 250 ALA A CA 1
ATOM 1330 C C . ALA A 1 170 ? 10.653 3.921 -5.708 1.00 14.24 250 ALA A C 1
ATOM 1331 O O . ALA A 1 170 ? 9.774 3.568 -4.939 1.00 12.99 250 ALA A O 1
ATOM 1333 N N . ILE A 1 171 ? 11.947 3.844 -5.431 1.00 14.70 251 ILE A N 1
ATOM 1334 C CA . ILE A 1 171 ? 12.406 3.349 -4.137 1.00 15.56 251 ILE A CA 1
ATOM 1335 C C . ILE A 1 171 ? 13.393 4.351 -3.548 1.00 15.63 251 ILE A C 1
ATOM 1336 O O . ILE A 1 171 ? 14.319 4.793 -4.231 1.00 15.80 251 ILE A O 1
ATOM 1341 N N . VAL A 1 172 ? 13.146 4.760 -2.304 1.00 16.05 252 VAL A N 1
ATOM 1342 C CA . VAL A 1 172 ? 14.038 5.698 -1.608 1.00 16.92 252 VAL A CA 1
ATOM 1343 C C . VAL A 1 172 ? 14.363 5.235 -0.179 1.00 17.04 252 VAL A C 1
ATOM 1344 O O . VAL A 1 172 ? 13.614 4.475 0.449 1.00 15.60 252 VAL A O 1
ATOM 1348 N N . GLY A 1 173 ? 15.501 5.688 0.337 1.00 17.64 253 GLY A N 1
ATOM 1349 C CA . GLY A 1 173 ? 15.847 5.425 1.717 1.00 17.98 253 GLY A CA 1
ATOM 1350 C C . GLY A 1 173 ? 16.405 4.047 2.005 1.00 18.36 253 GLY A C 1
ATOM 1351 O O . GLY A 1 173 ? 16.911 3.347 1.111 1.00 18.39 253 GLY A O 1
ATOM 1352 N N . ASN A 1 174 ? 16.310 3.662 3.279 1.00 18.55 254 ASN A N 1
ATOM 1353 C CA . ASN A 1 174 ? 16.978 2.469 3.784 1.00 19.37 254 ASN A CA 1
ATOM 1354 C C . ASN A 1 174 ? 16.114 1.217 3.638 1.00 19.35 254 ASN A C 1
ATOM 1355 O O . ASN A 1 174 ? 15.532 0.709 4.598 1.00 19.00 254 ASN A O 1
ATOM 1360 N N . VAL A 1 175 ? 16.012 0.752 2.400 1.00 18.87 255 VAL A N 1
ATOM 1361 C CA . VAL A 1 175 ? 15.210 -0.427 2.076 1.00 19.28 255 VAL A CA 1
ATOM 1362 C C . VAL A 1 175 ? 15.925 -1.194 0.964 1.00 19.68 255 VAL A C 1
ATOM 1363 O O . VAL A 1 175 ? 16.467 -0.590 0.043 1.00 20.91 255 VAL A O 1
ATOM 1367 N N . ARG A 1 176 ? 15.934 -2.518 1.052 1.00 20.40 256 ARG A N 1
ATOM 1368 C CA . ARG A 1 176 ? 16.568 -3.331 0.027 1.00 20.83 256 ARG A CA 1
ATOM 1369 C C . ARG A 1 176 ? 15.871 -4.667 -0.177 1.00 20.35 256 ARG A C 1
ATOM 1370 O O . ARG A 1 176 ? 15.231 -5.207 0.730 1.00 19.08 256 ARG A O 1
ATOM 1378 N N . LEU A 1 177 ? 16.024 -5.180 -1.396 1.00 20.63 257 LEU A N 1
ATOM 1379 C CA . LEU A 1 177 ? 15.449 -6.447 -1.794 1.00 21.46 257 LEU A CA 1
ATOM 1380 C C . LEU A 1 177 ? 16.106 -7.615 -1.078 1.00 23.56 257 LEU A C 1
ATOM 1381 O O . LEU A 1 177 ? 17.344 -7.737 -1.039 1.00 23.94 257 LEU A O 1
ATOM 1386 N N . VAL A 1 178 ? 15.220 -8.442 -0.535 1.00 25.16 258 VAL A N 1
ATOM 1387 C CA . VAL A 1 178 ? 15.431 -9.594 0.341 1.00 27.84 258 VAL A CA 1
ATOM 1388 C C . VAL A 1 178 ? 16.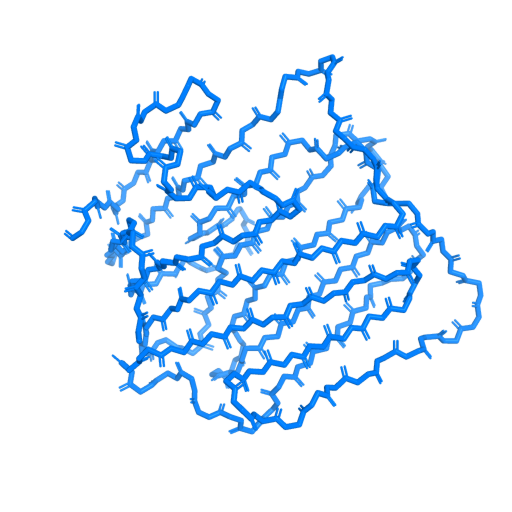483 -9.508 1.439 1.00 28.79 258 VAL A C 1
ATOM 1389 O O . VAL A 1 178 ? 17.578 -8.961 1.317 1.00 30.12 258 VAL A O 1
#

GO terms:
  GO:0099560 synaptic membrane adhesion (P, IMP)
  GO:0042734 presynaptic membrane (C, IDA)
  GO:0045202 synapse (C, IDA)
  GO:0030545 signaling receptor regulator activity (F, IDA)
  GO:0098820 trans-synaptic protein complex (C, IDA)
  GO:0099557 trans-synaptic signaling by trans-synaptic complex, modulating synaptic transmission (P, IDA)
  GO:0042734 presynaptic membrane (C, EXP)
  GO:0033130 acetylcholine receptor binding (F, IDA)
  GO:0090129 positive regulation of synapse maturation (P, IDA)
  GO:0005246 calcium channel regulator activity (F, IGI)
  GO:0051965 positive regulation of synapse assembly (P, IGI)
  GO:0007268 chemical synaptic transmission (P, IGI)
  GO:0007269 neurotransmitter secretion (P, TAS)
  GO:0007269 neurotransmitter secretion (P, IGI)
  GO:0007416 synapse assembly (P, IGI)
  GO:0061178 regulation of insulin secretion involved in cellular response to glucose stimulus (P, IMP)
  GO:0005515 protein binding (F, IPI)
  GO:0032991 protein-containing complex (C, IPI)
  GO:0031965 nuclear membrane (C, IDA)
  GO:0031982 vesicle (C, IDA)

Secondary structure (DSSP, 8-state):
---S-EEEEEEEEEEEEEE--TTS---BSEEEEEEEEE---SSEEEEEEEESSSS--EEEEEEETTEEEEEEESSS--EEEE--SS---SSS-EEEEEEEETTEEEEEETTSPPEEE---S-----B--EEEEEES--TTSPBP-EEEEEEEETTEEHHHHHHTT-TTEEEEEEEEE-

Foldseek 3Di:
DFDAWKKFFAPPWKKKKFFDDQVDFDKDLKKKKKKKWFAQDQWAWFKKWFAPPVLTWMKTWIHHRQWIKIWTAQRDDIDIGTPPDDRRNPRDMKMWMKMDRFQKIWIDIDPDDIDTDDDDDDTGRMRPHTTMMMGQHDVVGDGGGGMMHQIAIRRDRPSNCVVVVPVSMDMTDRMDID

Sequence (178 aa):
APLGSTYIFSKGGGQITYKWPPNDRPSTRADRLAIGFSTVQKEAVLVRVDSSSSGLGDYLELHIHQGKIGVKFNVGTDDIAIEESNAIINDGKYHVVRFTRSGGNATLQVDSSWPVIERYPAGRQLTIFNSSQATIIIGGKEQGQPFQGQLSSGLYYYNGLKVLNMMAAENDANIAIVGNVRLV

Solvent-accessible surface area: 8772 Å² total; per-residue (Å²): 113,60,151,56,22,13,8,40,1,23,171,73,12,9,44,0,25,12,105,22,57,76,151,106,78,43,58,27,176,57,3,178,1,21,0,1,0,21,5,114,34,142,58,4,8,0,0,42,0,37,26,53,37,78,116,52,2,28,3,2,0,30,3,79,139,6,43,0,2,1,61,2,21,9,32,44,86,93,18,68,2,77,8,59,102,1,109,0,34,58,42,134,65,17,33,0,100,2,55,6,76,10,7,57,4,33,0,34,0,44,112,105,102,82,46,107,80,150,27,93,70,187,40,67,65,71,1,37,32,0,9,31,0,20,0,0,5,40,157,179,26,108,54,1,79,18,72,0,2,18,3,86,1,61,68,48,103,0,3,62,36,5,34,133,128,34,111,52,29,55,82,90,63,68,16,130,82,134

CATH classification: 2.60.120.200

Nearest PDB structures (foldseek):
  3bod-assembly1_A  TM=1.006E+00  e=1.921E-38  Mus musculus
  1c4r-assembly3_C  TM=9.832E-01  e=1.649E-33  Rattus norvegicus
  3asi-assembly1_A  TM=9.815E-01  e=6.316E-33  Bos taurus
  3qcw-assembly2_B  TM=9.841E-01  e=5.923E-32  Bos taurus
  3mw4-assembly3_C  TM=9.739E-01  e=1.887E-29  Mus musculus

Radius of gyration: 15.2 Å; Cα contacts (8 Å, |Δi|>4): 506; chains: 1; bounding box: 43×34×37 Å